Protein AF-A0AAV6JPN6-F1 (afdb_monomer)

Sequence (364 aa):
MMVRDDVEQGSKAVLQTSIRALPADEWRRAPYLGGSSDSFWRKAQAFVPETEIPEEPLSLVPEVPHEEADLIPPSSVLRFRVERGDIPCCFVNYEAVSQAPAHWGDWVESVLDDLAFVHTLTASRALEPVRLSAKLSIRRNNHNIDFMDTTVMMRLSTRGSVAFDPSNLSSADARLVDRLRRAYTAAGKCGSRFDREGRVRAPSKSGKTSWGCWLRYFFKDLPPPGIVPPVGQATEFHGKMFDSDLHLAGFLVYWLSFFVIPDFPYEGPNHTVFPLAVSLTLGDFVPLGPLFLGSLFHRLDQVHADTERSLGRYDMVSVVHTQFLMAFCFEHFPSLAPSPVDLSWSEEPRPRIMRWSGVSSTKP

Radius of gyration: 25.3 Å; Cα contacts (8 Å, |Δi|>4): 460; chains: 1; bounding box: 70×80×71 Å

InterPro domains:
  IPR019557 Aminotransferase-like, plant mobile domain [PF10536] (240-361)

Structure (mmCIF, N/CA/C/O backbone):
data_AF-A0AAV6JPN6-F1
#
_entry.id   AF-A0AAV6JPN6-F1
#
loop_
_atom_site.group_PDB
_atom_site.id
_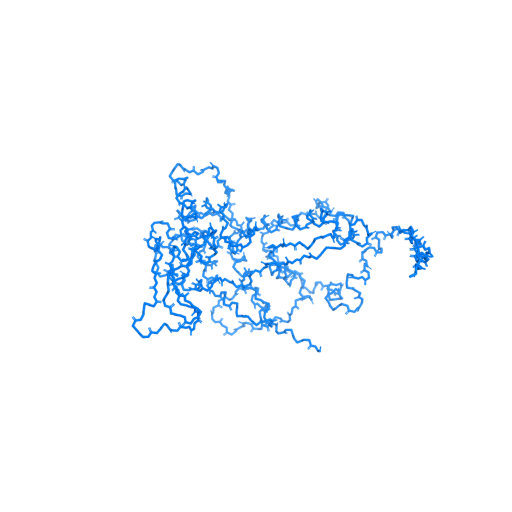atom_site.type_symbol
_atom_site.label_atom_id
_atom_site.label_alt_id
_atom_site.label_comp_id
_atom_site.label_asym_id
_atom_site.label_entity_id
_atom_site.label_seq_id
_atom_site.pdbx_PDB_ins_code
_atom_site.Cartn_x
_atom_site.Cartn_y
_atom_site.Cartn_z
_atom_site.occupancy
_atom_site.B_iso_or_equiv
_atom_site.auth_seq_id
_atom_site.auth_comp_id
_atom_site.auth_asym_id
_atom_site.auth_atom_id
_atom_site.pdbx_PDB_model_num
ATOM 1 N N . MET A 1 1 ? 45.458 52.204 -8.861 1.00 33.12 1 MET A N 1
ATOM 2 C CA . MET A 1 1 ? 45.884 52.312 -10.270 1.00 33.12 1 MET A CA 1
ATOM 3 C C . MET A 1 1 ? 45.491 51.015 -10.949 1.00 33.12 1 MET A C 1
ATOM 5 O O . MET A 1 1 ? 45.793 49.958 -10.415 1.00 33.12 1 MET A O 1
ATOM 9 N N . MET A 1 2 ? 44.690 51.131 -12.005 1.00 32.16 2 MET A N 1
ATOM 10 C CA . MET A 1 2 ? 44.122 50.042 -12.803 1.00 32.16 2 MET A CA 1
ATOM 11 C C . MET A 1 2 ? 45.187 49.056 -13.289 1.00 32.16 2 MET A C 1
ATOM 13 O O . MET A 1 2 ? 46.224 49.505 -13.766 1.00 32.16 2 MET A O 1
ATOM 17 N N . VAL A 1 3 ? 44.867 47.761 -13.288 1.00 30.66 3 VAL A N 1
ATOM 18 C CA . VAL A 1 3 ? 45.211 46.863 -14.400 1.00 30.66 3 VAL A CA 1
ATOM 19 C C . VAL A 1 3 ? 43.992 45.975 -14.646 1.00 30.66 3 VAL A C 1
ATOM 21 O O . VAL A 1 3 ? 43.492 45.317 -13.736 1.00 30.66 3 VAL A O 1
ATOM 24 N N . ARG A 1 4 ? 43.480 46.075 -15.868 1.00 30.58 4 ARG A N 1
ATOM 25 C CA . ARG A 1 4 ? 42.355 45.352 -16.456 1.00 30.58 4 ARG A CA 1
ATOM 26 C C . ARG A 1 4 ? 42.936 44.407 -17.511 1.00 30.58 4 ARG A C 1
ATOM 28 O O . ARG A 1 4 ? 43.937 44.769 -18.120 1.00 30.58 4 ARG A O 1
ATOM 35 N N . ASP A 1 5 ? 42.230 43.299 -17.708 1.00 31.14 5 ASP A N 1
ATOM 36 C CA . ASP A 1 5 ? 42.128 42.496 -18.933 1.00 31.14 5 ASP A CA 1
ATOM 37 C C . ASP A 1 5 ? 43.383 41.747 -19.415 1.00 31.14 5 ASP A C 1
ATOM 39 O O . ASP A 1 5 ? 44.297 42.354 -19.950 1.00 31.14 5 ASP A O 1
ATOM 43 N N . ASP A 1 6 ? 43.385 40.415 -19.220 1.00 28.45 6 ASP A N 1
ATOM 44 C CA . ASP A 1 6 ? 43.913 39.404 -20.169 1.00 28.45 6 ASP A CA 1
ATOM 45 C C . ASP A 1 6 ? 43.716 37.959 -19.640 1.00 28.45 6 ASP A C 1
ATOM 47 O O . ASP A 1 6 ? 44.646 37.163 -19.526 1.00 28.45 6 ASP A O 1
ATOM 51 N N . VAL A 1 7 ? 42.475 37.580 -19.297 1.00 32.97 7 VAL A N 1
ATOM 52 C CA . VAL A 1 7 ? 42.106 36.163 -19.055 1.00 32.97 7 VAL A CA 1
ATOM 53 C C . VAL A 1 7 ? 40.803 35.831 -19.791 1.00 32.97 7 VAL A C 1
ATOM 55 O O . VAL A 1 7 ? 39.858 35.283 -19.238 1.00 32.97 7 VAL A O 1
ATOM 58 N N . GLU A 1 8 ? 40.738 36.192 -21.072 1.00 32.41 8 GLU A N 1
ATOM 59 C CA . GLU A 1 8 ? 39.657 35.794 -21.985 1.00 32.41 8 GLU A CA 1
ATOM 60 C C . GLU A 1 8 ? 40.219 35.424 -23.366 1.00 32.41 8 GLU A C 1
ATOM 62 O O . GLU A 1 8 ? 39.861 36.001 -24.384 1.00 32.41 8 GLU A O 1
ATOM 67 N N . GLN A 1 9 ? 41.118 34.439 -23.433 1.00 32.78 9 GLN A N 1
ATOM 68 C CA . GLN A 1 9 ? 41.404 33.732 -24.689 1.00 32.78 9 GLN A CA 1
ATOM 69 C C . GLN A 1 9 ? 42.201 32.455 -24.427 1.00 32.78 9 GLN A C 1
ATOM 71 O O . GLN A 1 9 ? 43.417 32.472 -24.290 1.00 32.78 9 GLN A O 1
ATOM 76 N N . GLY A 1 10 ? 41.503 31.319 -24.376 1.00 31.64 10 GLY A N 1
ATOM 77 C CA . GLY A 1 10 ? 42.164 30.016 -24.410 1.00 31.64 10 GLY A CA 1
ATOM 78 C C . GLY A 1 10 ? 41.414 28.916 -23.681 1.00 31.64 10 GLY A C 1
ATOM 79 O O . GLY A 1 10 ? 41.865 28.486 -22.629 1.00 31.64 10 GLY A O 1
ATOM 80 N N . SER A 1 11 ? 40.280 28.473 -24.237 1.00 31.30 11 SER A N 1
ATOM 81 C CA . SER A 1 11 ? 39.832 27.060 -24.267 1.00 31.30 11 SER A CA 1
ATOM 82 C C . SER A 1 11 ? 38.358 26.959 -24.680 1.00 31.30 11 SER A C 1
ATOM 84 O O . SER A 1 11 ? 37.504 26.482 -23.941 1.00 31.30 11 SER A O 1
ATOM 86 N N . LYS A 1 12 ? 38.047 27.401 -25.903 1.00 31.14 12 LYS A N 1
ATOM 87 C CA . LYS A 1 12 ? 36.889 26.904 -26.663 1.00 31.14 12 LYS A CA 1
ATOM 88 C C . LYS A 1 12 ? 37.415 25.955 -27.737 1.00 31.14 12 LYS A C 1
ATOM 90 O O . LYS A 1 12 ? 37.492 26.309 -28.905 1.00 31.14 12 LYS A O 1
ATOM 95 N N . ALA A 1 13 ? 37.811 24.758 -27.322 1.00 31.02 13 ALA A N 1
ATOM 96 C CA . ALA A 1 13 ? 37.943 23.620 -28.220 1.00 31.02 13 ALA A CA 1
ATOM 97 C C . ALA A 1 13 ? 36.847 22.629 -27.831 1.00 31.02 13 ALA A C 1
ATOM 99 O O . ALA A 1 13 ? 37.009 21.793 -26.947 1.00 31.02 13 ALA A O 1
ATOM 100 N N . VAL A 1 14 ? 35.682 22.809 -28.452 1.00 34.44 14 VAL A N 1
ATOM 101 C CA . VAL A 1 14 ? 34.606 21.823 -28.450 1.00 34.44 14 VAL A CA 1
ATOM 102 C C . VAL A 1 14 ? 35.164 20.582 -29.143 1.00 34.44 14 VAL A C 1
ATOM 104 O O . VAL A 1 14 ? 35.398 20.598 -30.350 1.00 34.44 14 VAL A O 1
ATOM 107 N N . LEU A 1 15 ? 35.413 19.519 -28.377 1.00 32.91 15 LEU A N 1
ATOM 108 C CA . LEU A 1 15 ? 35.610 18.178 -28.918 1.00 32.91 15 LEU A CA 1
ATOM 109 C C . LEU A 1 15 ? 34.272 17.720 -29.501 1.00 32.91 15 LEU A C 1
ATOM 111 O O . LEU A 1 15 ? 33.461 17.078 -28.843 1.00 32.91 15 LEU A O 1
ATOM 115 N N . GLN A 1 16 ? 34.029 18.108 -30.749 1.00 37.16 16 GLN A N 1
ATOM 116 C CA . GLN A 1 16 ? 32.975 17.551 -31.579 1.00 37.16 16 GLN A CA 1
ATOM 117 C C . GLN A 1 16 ? 33.514 16.249 -32.182 1.00 37.16 16 GLN A C 1
ATOM 119 O O . GLN A 1 16 ? 33.828 16.156 -33.366 1.00 37.16 16 GLN A O 1
ATOM 124 N N . THR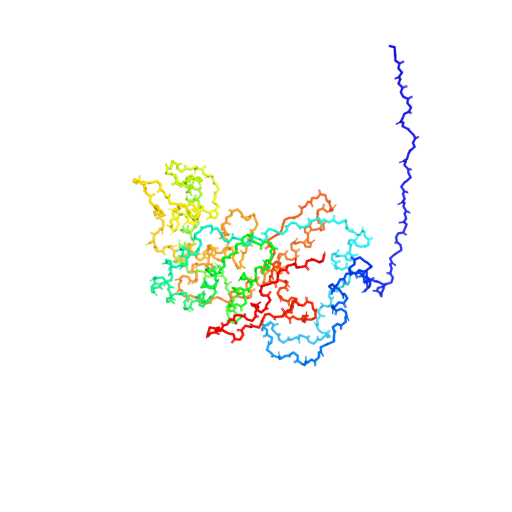 A 1 17 ? 33.706 15.240 -31.336 1.00 33.53 17 THR A N 1
ATOM 125 C CA . THR A 1 17 ? 33.977 13.881 -31.799 1.00 33.53 17 THR A CA 1
ATOM 126 C C . THR A 1 17 ? 32.668 13.337 -32.351 1.00 33.53 17 THR A C 1
ATOM 128 O O . THR A 1 17 ? 31.714 13.131 -31.607 1.00 33.53 17 THR A O 1
ATOM 131 N N . SER A 1 18 ? 32.602 13.145 -33.668 1.00 33.41 18 SER A N 1
ATOM 132 C CA . SER A 1 18 ? 31.511 12.410 -34.306 1.00 33.41 18 SER A CA 1
ATOM 133 C C . SER A 1 18 ? 31.487 10.999 -33.714 1.00 33.41 18 SER A C 1
ATOM 135 O O . SER A 1 18 ? 32.381 10.192 -33.980 1.00 33.41 18 SER A O 1
ATOM 137 N N . ILE A 1 19 ? 30.518 10.733 -32.835 1.00 39.50 19 ILE A N 1
ATOM 138 C CA . ILE A 1 19 ? 30.341 9.420 -32.218 1.00 39.50 19 ILE A CA 1
ATOM 139 C C . ILE A 1 19 ? 29.795 8.503 -33.305 1.00 39.50 19 ILE A C 1
ATOM 141 O O . ILE A 1 19 ? 28.643 8.597 -33.724 1.00 39.50 19 ILE A O 1
ATOM 145 N N . ARG A 1 20 ? 30.666 7.628 -33.804 1.00 36.22 20 ARG A N 1
ATOM 146 C CA . ARG A 1 20 ? 30.281 6.552 -34.710 1.00 36.22 20 ARG A CA 1
ATOM 147 C C . ARG A 1 20 ? 29.336 5.630 -33.937 1.00 36.22 20 ARG A C 1
ATOM 149 O O . ARG A 1 20 ? 29.749 5.038 -32.944 1.00 36.22 20 ARG A O 1
ATOM 156 N N . ALA A 1 21 ? 28.081 5.523 -34.371 1.00 41.00 21 ALA A N 1
ATOM 157 C CA . ALA A 1 21 ? 27.168 4.521 -33.833 1.00 41.00 21 ALA A CA 1
ATOM 158 C C . ALA A 1 21 ? 27.787 3.133 -34.059 1.00 41.00 21 ALA A C 1
ATOM 160 O O . ALA A 1 21 ? 28.084 2.767 -35.200 1.00 41.00 21 ALA A O 1
ATOM 161 N N . LEU A 1 22 ? 28.049 2.402 -32.973 1.00 42.12 22 LEU A N 1
ATOM 162 C CA . LEU A 1 22 ? 28.633 1.065 -33.046 1.00 42.12 22 LEU A CA 1
ATOM 163 C C . LEU A 1 22 ? 27.633 0.084 -33.701 1.00 42.12 22 LEU A C 1
ATOM 165 O O . LEU A 1 22 ? 26.424 0.332 -33.669 1.00 42.12 22 LEU A O 1
ATOM 169 N N . PRO A 1 23 ? 28.085 -1.013 -34.324 1.00 43.66 23 PRO A N 1
ATOM 170 C CA . PRO A 1 23 ? 27.213 -2.074 -34.841 1.00 43.66 23 PRO A CA 1
ATOM 171 C C . PRO A 1 23 ? 26.395 -2.738 -33.720 1.00 43.66 23 PRO A C 1
ATOM 173 O O . PRO A 1 23 ? 26.929 -2.929 -32.632 1.00 43.66 23 PRO A O 1
ATOM 176 N N . ALA A 1 24 ? 25.119 -3.092 -33.960 1.00 41.38 24 ALA A N 1
ATOM 177 C CA . ALA A 1 24 ? 24.148 -3.641 -32.982 1.00 41.38 24 ALA A CA 1
ATOM 178 C C . ALA A 1 24 ? 24.675 -4.815 -32.119 1.00 41.38 24 ALA A C 1
ATOM 180 O O . ALA A 1 24 ? 24.222 -5.043 -30.998 1.00 41.38 24 ALA A O 1
ATOM 181 N N . ASP A 1 25 ? 25.632 -5.561 -32.648 1.00 40.16 25 ASP A N 1
ATOM 182 C CA . ASP A 1 25 ? 26.367 -6.667 -32.043 1.00 40.16 25 ASP A CA 1
ATOM 183 C C . ASP A 1 25 ? 27.373 -6.233 -30.960 1.00 40.16 25 ASP A C 1
ATOM 185 O O . ASP A 1 25 ? 27.548 -6.956 -29.977 1.00 40.16 25 ASP A O 1
ATOM 189 N N . GLU A 1 26 ? 27.950 -5.034 -31.053 1.00 39.09 26 GLU A N 1
ATOM 190 C CA . GLU A 1 26 ? 28.795 -4.446 -30.003 1.00 39.09 26 GLU A CA 1
ATOM 191 C C . GLU A 1 26 ? 27.964 -3.866 -28.844 1.00 39.09 26 GLU A C 1
ATOM 193 O O . GLU A 1 26 ? 28.392 -3.927 -27.691 1.00 39.09 26 GLU A O 1
ATOM 198 N N . TRP A 1 27 ? 26.724 -3.421 -29.100 1.00 40.69 27 TRP A N 1
ATOM 199 C CA . TRP A 1 27 ? 25.771 -2.991 -28.055 1.00 40.69 27 TRP A CA 1
ATOM 200 C C . TRP A 1 27 ? 25.382 -4.128 -27.113 1.00 40.69 27 TRP A C 1
ATOM 202 O O . TRP A 1 27 ? 25.134 -3.904 -25.929 1.00 40.69 27 TRP A O 1
ATOM 212 N N . ARG A 1 28 ? 25.376 -5.373 -27.609 1.00 38.22 28 ARG A N 1
ATOM 213 C CA . ARG A 1 28 ? 25.136 -6.560 -26.771 1.00 38.22 28 ARG A CA 1
ATOM 214 C C . ARG A 1 28 ? 26.255 -6.797 -25.747 1.00 38.22 28 ARG A C 1
ATOM 216 O O . ARG A 1 28 ? 26.077 -7.609 -24.846 1.00 38.22 28 ARG A O 1
ATOM 223 N N . ARG A 1 29 ? 27.396 -6.107 -25.873 1.00 43.69 29 ARG A N 1
ATOM 224 C CA . ARG A 1 29 ? 28.557 -6.184 -24.971 1.00 43.69 29 ARG A CA 1
ATOM 225 C C . ARG A 1 29 ? 29.013 -4.795 -24.524 1.00 43.69 29 ARG A C 1
ATOM 227 O O . ARG A 1 29 ? 30.202 -4.489 -24.567 1.00 43.69 29 ARG A O 1
ATOM 234 N N . ALA A 1 30 ? 28.075 -3.955 -24.098 1.00 39.94 30 ALA A N 1
ATOM 235 C CA . ALA A 1 30 ? 28.377 -2.657 -23.507 1.00 39.94 30 ALA A CA 1
ATOM 236 C C . ALA A 1 30 ? 29.435 -2.784 -22.376 1.00 39.94 30 ALA A C 1
ATOM 238 O O . ALA A 1 30 ? 29.143 -3.378 -21.335 1.00 39.94 30 ALA A O 1
ATOM 239 N N . PRO A 1 31 ? 30.661 -2.234 -22.522 1.00 39.06 31 PRO A N 1
ATOM 240 C CA . PRO A 1 31 ? 31.795 -2.514 -21.625 1.00 39.06 31 PRO A CA 1
ATOM 241 C C . PRO A 1 31 ? 31.658 -1.943 -20.200 1.00 39.06 31 PRO A C 1
ATOM 243 O O . PRO A 1 31 ? 32.500 -2.186 -19.339 1.00 39.06 31 PRO A O 1
ATOM 246 N N . TYR A 1 32 ? 30.590 -1.198 -19.932 1.00 40.75 32 TYR A N 1
ATOM 247 C CA . TYR A 1 32 ? 30.262 -0.582 -18.646 1.00 40.75 32 TYR A CA 1
ATOM 248 C C . TYR A 1 32 ? 28.951 -1.140 -18.076 1.00 40.75 32 TYR A C 1
ATOM 250 O O . TYR A 1 32 ? 28.448 -0.650 -17.062 1.00 40.75 32 TYR A O 1
ATOM 258 N N . LEU A 1 33 ? 28.351 -2.138 -18.737 1.00 38.41 33 LEU A N 1
ATOM 259 C CA . LEU A 1 33 ? 27.204 -2.920 -18.263 1.00 38.41 33 LEU A CA 1
ATOM 260 C C . LEU A 1 33 ? 27.761 -4.226 -17.733 1.00 38.41 33 LEU A C 1
ATOM 262 O O . LEU A 1 33 ? 27.606 -5.277 -18.335 1.00 38.41 33 LEU A O 1
ATOM 266 N N . GLY A 1 34 ? 28.546 -4.105 -16.670 1.00 41.53 34 GLY A N 1
ATOM 267 C CA . GLY A 1 34 ? 29.393 -5.188 -16.227 1.00 41.53 34 GLY A CA 1
ATOM 268 C C . GLY A 1 34 ? 30.458 -5.567 -17.248 1.00 41.53 34 GLY A C 1
ATOM 269 O O . GLY A 1 34 ? 30.324 -6.534 -17.996 1.00 41.53 34 GLY A O 1
ATOM 270 N N . GLY A 1 35 ? 31.577 -4.842 -17.218 1.00 39.72 35 GLY A N 1
ATOM 271 C CA . GLY A 1 35 ? 32.811 -5.365 -17.791 1.00 39.72 35 GLY A CA 1
ATOM 272 C C . GLY A 1 35 ? 33.167 -6.719 -17.165 1.00 39.72 35 GLY A C 1
ATOM 273 O O . GLY A 1 35 ? 32.594 -7.134 -16.158 1.00 39.72 35 GLY A O 1
ATOM 274 N N . SER A 1 36 ? 34.176 -7.394 -17.709 1.00 41.41 36 SER A N 1
ATOM 275 C CA . SER A 1 36 ? 34.681 -8.685 -17.214 1.00 41.41 36 SER A CA 1
ATOM 276 C C . SER A 1 36 ? 35.100 -8.695 -15.736 1.00 41.41 36 SER A C 1
ATOM 278 O O . SER A 1 36 ? 35.447 -9.761 -15.233 1.00 41.41 36 SER A O 1
ATOM 280 N N . SER A 1 37 ? 35.055 -7.558 -15.034 1.00 40.31 37 SER A N 1
ATOM 281 C CA . SER A 1 37 ? 35.226 -7.372 -13.591 1.00 40.31 37 SER A CA 1
ATOM 282 C C . SER A 1 37 ? 33.928 -7.461 -12.767 1.00 40.31 37 SER A C 1
ATOM 284 O O . SER A 1 37 ? 34.003 -7.843 -11.600 1.00 40.31 37 SER A O 1
ATOM 286 N N . ASP A 1 38 ? 32.754 -7.187 -13.339 1.00 44.06 38 ASP A N 1
ATOM 287 C CA . ASP A 1 38 ? 31.472 -7.208 -12.629 1.00 44.06 38 ASP A CA 1
ATOM 288 C C . ASP A 1 38 ? 30.988 -8.647 -12.427 1.00 44.06 38 ASP A C 1
ATOM 290 O O . ASP A 1 38 ? 30.796 -9.427 -13.366 1.00 44.06 38 ASP A O 1
ATOM 294 N N . SER A 1 39 ? 30.855 -9.024 -11.159 1.00 46.97 39 SER A N 1
ATOM 295 C CA . SER A 1 39 ? 30.539 -10.391 -10.763 1.00 46.97 39 SER A CA 1
ATOM 296 C C . SER A 1 39 ? 29.101 -10.790 -11.080 1.00 46.97 39 SER A C 1
ATOM 298 O O . SER A 1 39 ? 28.850 -11.983 -11.239 1.00 46.97 39 SER A O 1
ATOM 300 N N . PHE A 1 40 ? 28.179 -9.831 -11.193 1.00 43.25 40 PHE A N 1
ATOM 301 C CA . PHE A 1 40 ? 26.775 -10.087 -11.489 1.00 43.25 40 PHE A CA 1
ATOM 302 C C . PHE A 1 40 ? 26.612 -10.491 -12.958 1.00 43.25 40 PHE A C 1
ATOM 304 O O . PHE A 1 40 ? 26.183 -11.605 -13.250 1.00 43.25 40 PHE A O 1
ATOM 311 N N . TRP A 1 41 ? 27.059 -9.660 -13.903 1.00 47.69 41 TRP A N 1
ATOM 312 C CA . TRP A 1 41 ? 26.853 -9.927 -15.335 1.00 47.69 41 TRP A CA 1
ATOM 313 C C . TRP A 1 41 ? 27.629 -11.139 -15.850 1.00 47.69 41 TRP A C 1
ATOM 315 O O . TRP A 1 41 ? 27.122 -11.882 -16.691 1.00 47.69 41 TRP A O 1
ATOM 325 N N . ARG A 1 42 ? 28.810 -11.411 -15.281 1.00 54.78 42 ARG A N 1
ATOM 326 C CA . ARG A 1 42 ? 29.573 -12.631 -15.582 1.00 54.78 42 ARG A CA 1
ATOM 327 C C . ARG A 1 42 ? 28.786 -13.899 -15.226 1.00 54.78 42 ARG A C 1
ATOM 329 O O . ARG A 1 42 ? 28.833 -14.869 -15.973 1.00 54.78 42 ARG A O 1
ATOM 336 N N . LYS A 1 43 ? 28.051 -13.889 -14.108 1.00 51.03 43 LYS A N 1
ATOM 337 C CA . LYS A 1 43 ? 27.219 -15.017 -13.659 1.00 51.03 43 LYS A CA 1
ATOM 338 C C . LYS A 1 43 ? 25.916 -15.144 -14.457 1.00 51.03 43 LYS A C 1
ATOM 340 O O . LYS A 1 43 ? 25.498 -16.265 -14.725 1.00 51.03 43 LYS A O 1
ATOM 345 N N . ALA A 1 44 ? 25.309 -14.029 -14.875 1.00 46.88 44 ALA A N 1
ATOM 346 C CA . ALA A 1 44 ? 24.143 -14.028 -15.770 1.00 46.88 44 ALA A CA 1
ATOM 347 C C . ALA A 1 44 ? 24.485 -14.621 -17.140 1.00 46.88 44 ALA A C 1
ATOM 349 O O . ALA A 1 44 ? 23.769 -15.477 -17.636 1.00 46.88 44 ALA A O 1
ATOM 350 N N . GLN A 1 45 ? 25.589 -14.182 -17.749 1.00 50.19 45 GLN A N 1
ATOM 351 C CA . GLN A 1 45 ? 25.988 -14.643 -19.084 1.00 50.19 45 GLN A CA 1
ATOM 352 C C . GLN A 1 45 ? 26.472 -16.097 -19.094 1.00 50.19 45 GLN A C 1
ATOM 354 O O . GLN A 1 45 ? 26.320 -16.781 -20.100 1.00 50.19 45 GLN A O 1
ATOM 359 N N . ALA A 1 46 ? 27.053 -16.570 -17.988 1.00 54.88 46 ALA A N 1
ATOM 360 C CA . ALA A 1 46 ? 27.455 -17.965 -17.816 1.00 54.88 46 ALA A CA 1
ATOM 361 C C . ALA A 1 46 ? 26.295 -18.884 -17.392 1.00 54.88 46 ALA A C 1
ATOM 363 O O . ALA A 1 46 ? 26.505 -20.084 -17.226 1.00 54.88 46 ALA A O 1
ATOM 364 N N . PHE A 1 47 ? 25.093 -18.338 -17.179 1.00 47.19 47 PHE A N 1
ATOM 365 C CA . PHE A 1 47 ? 23.929 -19.129 -16.813 1.00 47.19 47 PHE A CA 1
ATOM 366 C C . PHE A 1 47 ? 23.484 -19.984 -17.997 1.00 47.19 47 PHE A C 1
ATOM 368 O O . PHE A 1 47 ? 23.029 -19.475 -19.019 1.00 47.19 47 PHE A O 1
ATOM 375 N N . VAL A 1 48 ? 23.590 -21.295 -17.826 1.00 51.03 48 VAL A N 1
ATOM 376 C CA . VAL A 1 48 ? 22.924 -22.291 -18.659 1.00 51.03 48 VAL A CA 1
ATOM 377 C C . VAL A 1 48 ? 21.937 -22.997 -17.731 1.00 51.03 48 VAL A C 1
ATOM 379 O O . VAL A 1 48 ? 22.368 -23.443 -16.666 1.00 51.03 48 VAL A O 1
ATOM 382 N N . PRO A 1 49 ? 20.633 -23.064 -18.053 1.00 45.38 49 PRO A N 1
ATOM 383 C CA . PRO A 1 49 ? 19.669 -23.752 -17.203 1.00 45.38 49 PRO A CA 1
ATOM 384 C C . PRO A 1 49 ? 20.076 -25.225 -17.055 1.00 45.38 49 PRO A C 1
ATOM 386 O O . PRO A 1 49 ? 20.062 -25.971 -18.030 1.00 45.38 49 PRO A O 1
ATOM 389 N N . GLU A 1 50 ? 20.488 -25.644 -15.856 1.00 45.78 50 GLU A N 1
ATOM 390 C CA . GLU A 1 50 ? 20.910 -27.034 -15.600 1.00 45.78 50 GLU A CA 1
ATOM 391 C C . GLU A 1 50 ? 19.722 -27.991 -15.412 1.00 45.78 50 GLU A C 1
ATOM 393 O O . GLU A 1 50 ? 19.885 -29.209 -15.456 1.00 45.78 50 GLU A O 1
ATOM 398 N N . THR A 1 51 ? 18.516 -27.459 -15.243 1.00 41.28 51 THR A N 1
ATOM 399 C CA . THR A 1 51 ? 17.273 -28.214 -15.086 1.00 41.28 51 THR A CA 1
ATOM 400 C C . THR A 1 51 ? 16.131 -27.431 -15.715 1.00 41.28 51 THR A C 1
ATOM 402 O O . THR A 1 51 ? 16.098 -26.202 -15.617 1.00 41.28 51 THR A O 1
ATOM 405 N N . GLU A 1 52 ? 15.199 -28.136 -16.367 1.00 41.53 52 GLU A N 1
ATOM 406 C CA . GLU A 1 52 ? 13.887 -27.581 -16.704 1.00 41.53 52 GLU A CA 1
ATOM 407 C C . GLU A 1 52 ? 13.339 -26.921 -15.438 1.00 41.53 52 GLU A C 1
ATOM 409 O O . GLU A 1 52 ? 13.109 -27.578 -14.418 1.00 41.53 52 GLU A O 1
ATOM 414 N N . ILE A 1 53 ? 13.237 -25.592 -15.470 1.00 40.88 53 ILE A N 1
ATOM 415 C CA . ILE A 1 53 ? 12.589 -24.823 -14.417 1.00 40.88 53 ILE A CA 1
ATOM 416 C C . ILE A 1 53 ? 11.195 -25.446 -14.289 1.00 40.88 53 ILE A C 1
ATOM 418 O O . ILE A 1 53 ? 10.512 -25.527 -15.308 1.00 40.88 53 ILE A O 1
ATOM 422 N N . PRO A 1 54 ? 10.767 -25.929 -13.105 1.00 38.16 54 PRO A N 1
ATOM 423 C CA . PRO A 1 54 ? 9.428 -26.481 -12.963 1.00 38.16 54 PRO A CA 1
ATOM 424 C C . PRO A 1 54 ? 8.424 -25.471 -13.516 1.00 38.16 54 PRO A C 1
ATOM 426 O O . PRO A 1 54 ? 8.420 -24.326 -13.055 1.00 38.16 54 PRO A O 1
ATOM 429 N N . GLU A 1 55 ? 7.622 -25.887 -14.502 1.00 38.88 55 GLU A N 1
ATOM 430 C CA . GLU A 1 55 ? 6.584 -25.089 -15.173 1.00 38.88 55 GLU A CA 1
ATOM 431 C C . GLU A 1 55 ? 5.415 -24.716 -14.240 1.00 38.88 55 GLU A C 1
ATOM 433 O O . GLU A 1 55 ? 4.242 -24.779 -14.599 1.00 38.88 55 GLU A O 1
ATOM 438 N N . GLU A 1 56 ? 5.693 -24.302 -13.013 1.00 35.84 56 GLU A N 1
ATOM 439 C CA . GLU A 1 56 ? 4.756 -23.478 -12.269 1.00 35.84 56 GLU A CA 1
ATOM 440 C C . GLU A 1 56 ? 5.274 -22.043 -12.293 1.00 35.84 56 GLU A C 1
ATOM 442 O O . GLU A 1 56 ? 5.950 -21.596 -11.358 1.00 35.84 56 GLU A O 1
ATOM 447 N N . PRO A 1 57 ? 4.980 -21.299 -13.378 1.00 35.28 57 PRO A N 1
ATOM 448 C CA . PRO A 1 57 ? 5.169 -19.867 -13.370 1.00 35.28 57 PRO A CA 1
ATOM 449 C C . PRO A 1 57 ? 4.319 -19.270 -12.248 1.00 35.28 57 PRO A C 1
ATOM 451 O O . PRO A 1 57 ? 3.186 -19.690 -11.985 1.00 35.28 57 PRO A O 1
ATOM 454 N N . LEU A 1 58 ? 4.837 -18.211 -11.629 1.00 41.19 58 LEU A N 1
ATOM 455 C CA . LEU A 1 58 ? 3.993 -17.202 -11.001 1.00 41.19 58 LEU A CA 1
ATOM 456 C C . LEU A 1 58 ? 3.120 -16.617 -12.119 1.00 41.19 58 LEU A C 1
ATOM 458 O O . LEU A 1 58 ? 3.515 -15.680 -12.797 1.00 41.19 58 LEU A O 1
ATOM 462 N N . SER A 1 59 ? 1.985 -17.273 -12.368 1.00 33.97 59 SER A N 1
ATOM 463 C CA . SER A 1 59 ? 1.058 -17.066 -13.480 1.00 33.97 59 SER A CA 1
ATOM 464 C C . SER A 1 59 ? 0.957 -15.605 -13.923 1.0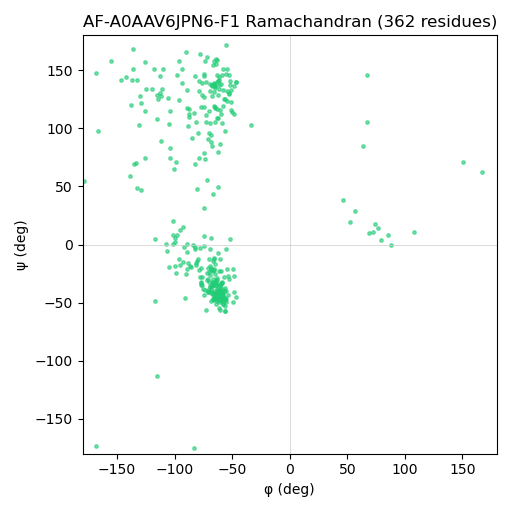0 33.97 59 SER A C 1
ATOM 466 O O . SER A 1 59 ? 0.200 -14.839 -13.325 1.00 33.97 59 SER A O 1
ATOM 468 N N . LEU A 1 60 ? 1.612 -15.280 -15.038 1.00 38.94 60 LEU A N 1
ATOM 469 C CA . LEU A 1 60 ? 1.308 -14.133 -15.889 1.00 38.94 60 LEU A CA 1
ATOM 470 C C . LEU A 1 60 ? 1.287 -14.596 -17.348 1.00 38.94 60 LEU A C 1
ATOM 472 O O . LEU A 1 60 ? 2.155 -14.228 -18.121 1.00 38.94 60 LEU A O 1
ATOM 476 N N . VAL A 1 61 ? 0.254 -15.382 -17.691 1.00 34.16 61 VAL A N 1
ATOM 477 C CA . VAL A 1 61 ? -0.066 -15.858 -19.056 1.00 34.16 61 VAL A CA 1
ATOM 478 C C . VAL A 1 61 ? 0.990 -16.848 -19.609 1.00 34.16 61 VAL A C 1
ATOM 480 O O . VAL A 1 61 ? 2.158 -16.761 -19.243 1.00 34.16 61 VAL A O 1
ATOM 483 N N . PRO A 1 62 ? 0.619 -17.863 -20.418 1.00 36.78 62 PRO A N 1
ATOM 484 C CA . PRO A 1 62 ? 1.611 -18.611 -21.196 1.00 36.78 62 PRO A CA 1
ATOM 485 C C . PRO A 1 62 ? 2.493 -17.640 -21.990 1.00 36.78 62 PRO A C 1
ATOM 487 O O . PRO A 1 62 ? 1.973 -16.669 -22.544 1.00 36.78 62 PRO A O 1
ATOM 490 N N . GLU A 1 63 ? 3.806 -17.894 -22.017 1.00 42.81 63 GLU A N 1
ATOM 491 C CA . GLU A 1 63 ? 4.743 -17.130 -22.840 1.00 42.81 63 GLU A CA 1
ATOM 492 C C . GLU A 1 63 ? 4.202 -17.094 -24.269 1.00 42.81 63 GLU A C 1
ATOM 494 O O . GLU A 1 63 ? 4.012 -18.126 -24.917 1.00 42.81 63 GLU A O 1
ATOM 499 N N . VAL A 1 64 ? 3.874 -15.889 -24.730 1.00 42.47 64 VAL A N 1
ATOM 500 C CA . VAL A 1 64 ? 3.536 -15.644 -26.127 1.00 42.47 64 VAL A CA 1
ATOM 501 C C . VAL A 1 64 ? 4.711 -16.183 -26.955 1.00 42.47 64 VAL A C 1
ATOM 503 O O . VAL A 1 64 ? 5.857 -15.905 -26.583 1.00 42.47 64 VAL A O 1
ATOM 506 N N . PRO A 1 65 ? 4.481 -16.971 -28.026 1.00 43.41 65 PRO A N 1
ATOM 507 C CA . PRO A 1 65 ? 5.561 -17.477 -28.864 1.00 43.41 65 PRO A CA 1
ATOM 508 C C . PRO A 1 65 ? 6.537 -16.347 -29.200 1.00 43.41 65 PRO A C 1
ATOM 510 O O . PRO A 1 65 ? 6.102 -15.233 -29.479 1.00 43.41 65 PRO A O 1
ATOM 513 N N . HIS A 1 66 ? 7.847 -16.615 -29.191 1.00 43.75 66 HIS A N 1
ATOM 514 C CA . HIS A 1 66 ? 8.894 -15.612 -29.458 1.00 43.75 66 HIS A CA 1
ATOM 515 C C . HIS A 1 66 ? 8.663 -14.768 -30.730 1.00 43.75 66 HIS A C 1
ATOM 517 O O . HIS A 1 66 ? 9.236 -13.689 -30.857 1.00 43.75 66 HIS A O 1
ATOM 523 N N . GLU A 1 67 ? 7.844 -15.260 -31.660 1.00 46.72 67 GLU A N 1
ATOM 524 C CA . GLU A 1 67 ? 7.454 -14.595 -32.904 1.00 46.72 67 GLU A CA 1
ATOM 525 C C . GLU A 1 67 ? 6.358 -13.518 -32.732 1.00 46.72 67 GLU A C 1
ATOM 527 O O . GLU A 1 67 ? 6.264 -12.622 -33.564 1.00 46.72 67 GLU A O 1
ATOM 532 N N . GLU A 1 68 ? 5.564 -13.568 -31.656 1.00 43.72 68 GLU A N 1
ATOM 533 C CA . GLU A 1 68 ? 4.478 -12.623 -31.325 1.00 43.72 68 GLU A CA 1
ATOM 534 C C . GLU A 1 68 ? 4.834 -11.664 -30.169 1.00 43.72 68 GLU A C 1
ATOM 536 O O . GLU A 1 68 ? 4.071 -10.748 -29.863 1.00 43.72 68 GLU A O 1
ATOM 541 N N . ALA A 1 69 ? 5.987 -11.841 -29.514 1.00 48.47 69 ALA A N 1
ATOM 542 C CA . ALA A 1 69 ? 6.454 -10.903 -28.500 1.00 48.47 69 ALA A CA 1
ATOM 543 C C . ALA A 1 69 ? 6.973 -9.623 -29.173 1.00 48.47 69 ALA A C 1
ATOM 545 O O . ALA A 1 69 ? 7.957 -9.668 -29.914 1.00 48.47 69 ALA A O 1
ATOM 546 N N . ASP A 1 70 ? 6.350 -8.476 -28.889 1.00 49.00 70 ASP A N 1
ATOM 547 C CA . ASP A 1 70 ? 6.862 -7.163 -29.290 1.00 49.00 70 ASP A CA 1
ATOM 548 C C . ASP A 1 70 ? 8.287 -6.981 -28.739 1.00 49.00 70 ASP A C 1
ATOM 550 O O . ASP A 1 70 ? 8.508 -6.662 -27.567 1.00 49.00 70 ASP A O 1
ATOM 554 N N . LEU A 1 71 ? 9.287 -7.236 -29.584 1.00 57.66 71 LEU A N 1
ATOM 555 C CA . LEU A 1 71 ? 10.687 -7.120 -29.205 1.00 57.66 71 LEU A CA 1
ATOM 556 C C . LEU A 1 71 ? 10.990 -5.655 -28.891 1.00 57.66 71 LEU A C 1
ATOM 558 O O . LEU A 1 71 ? 10.921 -4.793 -29.769 1.00 57.66 71 LEU A O 1
ATOM 562 N N . ILE A 1 72 ? 11.380 -5.375 -27.645 1.00 58.81 72 ILE A N 1
ATOM 563 C CA . ILE A 1 72 ? 11.843 -4.045 -27.239 1.00 58.81 72 ILE A CA 1
ATOM 564 C C . ILE A 1 72 ? 13.079 -3.704 -28.087 1.00 58.81 72 ILE A C 1
ATOM 566 O O . ILE A 1 72 ? 14.106 -4.386 -27.971 1.00 58.81 72 ILE A O 1
ATOM 570 N N . PRO A 1 73 ? 13.029 -2.672 -28.950 1.00 67.56 73 PRO A N 1
ATOM 571 C CA . PRO A 1 73 ? 14.158 -2.361 -29.804 1.00 67.56 73 PRO A CA 1
ATOM 572 C C . PRO A 1 73 ? 15.335 -1.898 -28.936 1.00 67.56 73 PRO A C 1
ATOM 574 O O . PRO A 1 73 ? 15.149 -1.078 -28.037 1.00 67.56 73 PRO A O 1
ATOM 577 N N . PRO A 1 74 ? 16.581 -2.323 -29.213 1.00 65.25 74 PRO A N 1
ATOM 578 C CA . PRO A 1 74 ? 17.743 -1.847 -28.460 1.00 65.25 74 PRO A CA 1
ATOM 579 C C . PRO A 1 74 ? 17.845 -0.313 -28.432 1.00 65.25 74 PRO A C 1
ATOM 581 O O . PRO A 1 74 ? 18.347 0.279 -27.485 1.00 65.25 74 PRO A O 1
ATOM 584 N N . SER A 1 75 ? 17.316 0.377 -29.444 1.00 66.69 75 SER A N 1
ATOM 585 C CA . SER A 1 75 ? 17.279 1.836 -29.457 1.00 66.69 75 SER A CA 1
ATOM 586 C C . SER A 1 75 ? 16.400 2.474 -28.379 1.00 66.69 75 SER A C 1
ATOM 588 O O . SER A 1 75 ? 16.660 3.635 -28.073 1.00 66.69 75 SER A O 1
ATOM 590 N N . SER A 1 76 ? 15.417 1.772 -27.803 1.00 67.56 76 SER A N 1
ATOM 591 C CA . SER A 1 76 ? 14.521 2.308 -26.766 1.00 67.56 76 SER A CA 1
ATOM 592 C C . SER A 1 76 ? 15.000 2.042 -25.337 1.00 67.56 76 SER A C 1
ATOM 594 O O . SER A 1 76 ? 14.533 2.706 -24.407 1.00 67.56 76 SER A O 1
ATOM 596 N N . VAL A 1 77 ? 15.958 1.126 -25.150 1.00 76.25 77 VAL A N 1
ATOM 597 C CA . VAL A 1 77 ? 16.530 0.795 -23.839 1.00 76.25 77 VAL A CA 1
ATOM 598 C C . VAL A 1 77 ? 17.278 2.014 -23.294 1.00 76.25 77 VAL A C 1
ATOM 600 O O . VAL A 1 77 ? 18.274 2.447 -23.876 1.00 76.25 77 VAL A O 1
ATOM 603 N N . LEU A 1 78 ? 16.815 2.553 -22.157 1.00 72.56 78 LEU A N 1
ATOM 604 C CA . LEU A 1 78 ? 17.349 3.783 -21.538 1.00 72.56 78 LEU A CA 1
ATOM 605 C C . LEU A 1 78 ? 18.861 3.792 -21.459 1.00 72.56 78 LEU A C 1
ATOM 607 O O . LEU A 1 78 ? 19.509 4.774 -21.806 1.00 72.56 78 LEU A O 1
ATOM 611 N N . ARG A 1 79 ? 19.416 2.665 -21.023 1.00 71.12 79 ARG A N 1
ATOM 612 C CA . ARG A 1 79 ? 20.846 2.510 -20.907 1.00 71.12 79 ARG A CA 1
ATOM 613 C C . ARG A 1 79 ? 21.537 2.779 -22.237 1.00 71.12 79 ARG A C 1
ATOM 615 O O . ARG A 1 79 ? 22.346 3.693 -22.284 1.00 71.12 79 ARG A O 1
ATOM 622 N N . PHE A 1 80 ? 21.185 2.058 -23.305 1.00 75.38 80 PHE A N 1
ATOM 623 C CA . PHE A 1 80 ? 21.791 2.225 -24.632 1.00 75.38 80 PHE A CA 1
ATOM 624 C C . PHE A 1 80 ? 21.664 3.654 -25.172 1.00 75.38 80 PHE A C 1
ATOM 626 O O . PHE A 1 80 ? 22.531 4.127 -25.898 1.00 75.38 80 PHE A O 1
ATOM 633 N N . ARG A 1 81 ? 20.630 4.386 -24.766 1.00 73.81 81 ARG A N 1
ATOM 634 C CA . ARG A 1 81 ? 20.484 5.806 -25.099 1.00 73.81 81 ARG A CA 1
ATOM 635 C C . ARG A 1 81 ? 21.448 6.698 -24.322 1.00 73.81 81 ARG A C 1
ATOM 637 O O . ARG A 1 81 ? 22.020 7.608 -24.912 1.00 73.81 81 ARG A O 1
ATOM 644 N N . VAL A 1 82 ? 21.689 6.407 -23.042 1.00 72.06 82 VAL A N 1
ATOM 645 C CA . VAL A 1 82 ? 22.750 7.062 -22.255 1.00 72.06 82 VAL A CA 1
ATOM 646 C C . VAL A 1 82 ? 24.127 6.776 -22.850 1.00 72.06 82 VAL A C 1
ATOM 648 O O . VAL A 1 82 ? 24.934 7.681 -23.033 1.00 72.06 82 VAL A O 1
ATOM 651 N N . GLU A 1 83 ? 24.363 5.521 -23.217 1.00 72.31 83 GLU A N 1
ATOM 652 C CA . GLU A 1 83 ? 25.588 5.023 -23.850 1.00 72.31 83 GLU A CA 1
ATOM 653 C C . GLU A 1 83 ? 25.890 5.714 -25.194 1.00 72.31 83 GLU A C 1
ATOM 655 O O . GLU A 1 83 ? 27.035 6.082 -25.461 1.00 72.31 83 GLU A O 1
ATOM 660 N N . ARG A 1 84 ? 24.861 5.937 -26.031 1.00 75.88 84 A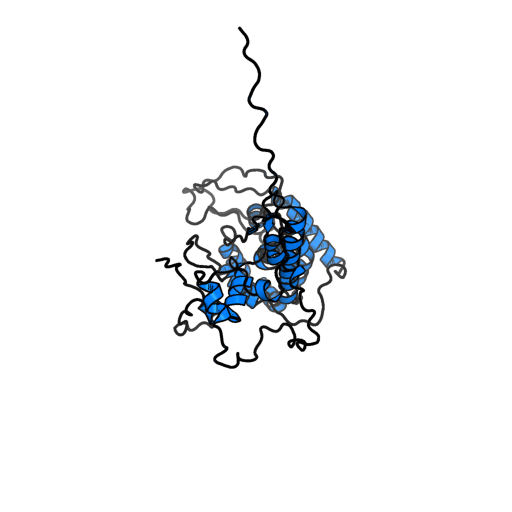RG A N 1
ATOM 661 C CA . ARG A 1 84 ? 24.966 6.707 -27.289 1.00 75.88 84 ARG A CA 1
ATOM 662 C C . ARG A 1 84 ? 25.200 8.195 -27.086 1.00 75.88 84 ARG A C 1
ATOM 664 O O . ARG A 1 84 ? 25.597 8.869 -28.033 1.00 75.88 84 ARG A O 1
ATOM 671 N N . GLY A 1 85 ? 24.913 8.710 -25.895 1.00 71.56 85 GLY A N 1
ATOM 672 C CA . GLY A 1 85 ? 24.788 10.144 -25.667 1.00 71.56 85 GLY A CA 1
ATOM 673 C C . GLY A 1 85 ? 23.494 10.740 -26.230 1.00 71.56 85 GLY A C 1
ATOM 674 O O . GLY A 1 85 ? 23.415 11.957 -26.373 1.00 71.56 85 GLY A O 1
ATOM 675 N N . ASP A 1 86 ? 22.478 9.917 -26.528 1.00 75.62 86 ASP A N 1
ATOM 676 C CA . ASP A 1 86 ? 21.147 10.401 -26.928 1.00 75.62 86 ASP A CA 1
ATOM 677 C C . ASP A 1 86 ? 20.482 11.172 -25.780 1.00 75.62 86 ASP A C 1
ATOM 679 O O . ASP A 1 86 ? 19.754 12.137 -26.000 1.00 75.62 86 ASP A O 1
ATOM 683 N N . ILE A 1 87 ? 20.718 10.710 -24.548 1.00 74.94 87 ILE A N 1
ATOM 684 C CA . ILE A 1 87 ? 20.271 11.335 -23.304 1.00 74.94 87 ILE A CA 1
ATOM 685 C C . ILE A 1 87 ? 21.419 11.288 -22.284 1.00 74.94 87 ILE A C 1
ATOM 687 O O . ILE A 1 87 ? 22.153 10.306 -22.236 1.00 74.94 87 ILE A O 1
ATOM 691 N N . PRO A 1 88 ? 21.633 12.322 -21.465 1.00 73.69 88 PRO A N 1
ATOM 692 C CA . PRO A 1 88 ? 22.648 12.280 -20.413 1.00 73.69 88 PRO A CA 1
ATOM 693 C C . PRO A 1 88 ? 22.216 11.380 -19.242 1.00 73.69 88 PRO A C 1
ATOM 695 O O . PRO A 1 88 ? 21.032 11.117 -19.030 1.00 73.69 88 PRO A O 1
ATOM 698 N N . CYS A 1 89 ? 23.192 10.909 -18.462 1.00 73.81 89 CYS A N 1
ATOM 699 C CA . CYS A 1 89 ? 22.932 10.094 -17.275 1.00 73.81 89 CYS A CA 1
ATOM 700 C C . CYS A 1 89 ? 22.182 10.907 -16.207 1.00 73.81 89 CYS A C 1
ATOM 702 O O . CYS A 1 89 ? 22.544 12.050 -15.929 1.00 73.81 89 CYS A O 1
ATOM 704 N N . CYS A 1 90 ? 21.166 10.296 -15.598 1.00 70.75 90 CYS A N 1
ATOM 705 C CA . CYS A 1 90 ? 20.375 10.872 -14.513 1.00 70.75 90 CYS A CA 1
ATOM 706 C C . CYS A 1 90 ? 20.414 9.905 -13.327 1.00 70.75 90 CYS A C 1
ATOM 708 O O . CYS A 1 90 ? 20.213 8.702 -13.514 1.00 70.75 90 CYS A O 1
ATOM 710 N N . PHE A 1 91 ? 20.653 10.401 -12.113 1.00 72.94 91 PHE A N 1
ATOM 711 C CA . PHE A 1 91 ? 20.576 9.555 -10.927 1.00 72.94 91 PHE A CA 1
ATOM 712 C C . PHE A 1 91 ? 19.113 9.353 -10.525 1.00 72.94 91 PHE A C 1
ATOM 714 O O . PHE A 1 91 ? 18.338 10.307 -10.450 1.00 72.94 91 PHE A O 1
ATOM 721 N N . VAL A 1 92 ? 18.739 8.098 -10.268 1.00 76.06 92 VAL A N 1
ATOM 722 C CA . VAL A 1 92 ? 17.423 7.741 -9.726 1.00 76.06 92 VAL A CA 1
ATOM 723 C C . VAL A 1 92 ? 17.589 7.403 -8.254 1.00 76.06 92 VAL A C 1
ATOM 725 O O . VAL A 1 92 ? 18.245 6.422 -7.902 1.00 76.06 92 VAL A O 1
ATOM 728 N N . ASN A 1 93 ? 16.992 8.217 -7.395 1.00 77.31 93 ASN A N 1
ATOM 729 C CA . ASN A 1 93 ? 16.823 7.924 -5.987 1.00 77.31 93 ASN A CA 1
ATOM 730 C C . ASN A 1 93 ? 15.576 7.051 -5.800 1.00 77.31 93 ASN A C 1
ATOM 732 O O . ASN A 1 93 ? 14.448 7.490 -6.033 1.00 77.31 93 ASN A O 1
ATOM 736 N N . TYR A 1 94 ? 15.781 5.804 -5.387 1.00 75.06 94 TYR A N 1
ATOM 737 C CA . TYR A 1 94 ? 14.692 4.881 -5.100 1.00 75.06 94 TYR A CA 1
ATOM 738 C C . TYR A 1 94 ? 14.254 5.031 -3.641 1.00 75.06 94 TYR A C 1
ATOM 740 O O . TYR A 1 94 ? 14.897 4.499 -2.737 1.00 75.06 94 TYR A O 1
ATOM 748 N N . GLU A 1 95 ? 13.138 5.718 -3.407 1.00 70.81 95 GLU A N 1
ATOM 749 C CA . GLU A 1 95 ? 12.508 5.867 -2.087 1.00 70.81 95 GLU A CA 1
ATOM 750 C C . GLU A 1 95 ? 11.674 4.629 -1.723 1.00 70.81 95 GLU A C 1
ATOM 752 O O . GLU A 1 95 ? 10.529 4.721 -1.284 1.00 70.81 95 GLU A O 1
ATOM 757 N N . ALA A 1 96 ? 12.247 3.437 -1.903 1.00 57.44 96 ALA A N 1
ATOM 758 C CA . ALA A 1 96 ? 11.667 2.223 -1.352 1.00 57.44 96 ALA A CA 1
ATOM 759 C C . ALA A 1 96 ? 11.809 2.297 0.171 1.00 57.44 96 ALA A C 1
ATOM 761 O O . ALA A 1 96 ? 12.862 1.971 0.729 1.00 57.44 96 ALA A O 1
ATOM 762 N N . VAL A 1 97 ? 10.774 2.791 0.852 1.00 54.47 97 VAL A N 1
ATOM 763 C CA . VAL A 1 97 ? 10.779 2.864 2.308 1.00 54.47 97 VAL A CA 1
ATOM 764 C C . VAL A 1 97 ? 10.677 1.449 2.828 1.00 54.47 97 VAL A C 1
ATOM 766 O O . VAL A 1 97 ? 9.605 0.888 2.995 1.00 54.47 97 VAL A O 1
ATOM 769 N N . SER A 1 98 ? 11.838 0.892 3.138 1.00 52.41 98 SER A N 1
ATOM 770 C CA . SER A 1 98 ? 11.953 -0.427 3.733 1.00 52.41 98 SER A CA 1
ATOM 771 C C . SER A 1 98 ? 11.409 -0.437 5.159 1.00 52.41 98 SER A C 1
ATOM 773 O O . SER A 1 98 ? 11.612 -1.401 5.849 1.00 52.41 98 SER A O 1
ATOM 775 N N . GLN A 1 99 ? 10.813 0.626 5.698 1.00 59.84 99 GLN A N 1
ATOM 776 C CA . GLN A 1 99 ? 10.349 0.646 7.084 1.00 59.84 99 GLN A CA 1
ATOM 777 C C . GLN A 1 99 ? 8.925 1.160 7.150 1.00 59.84 99 GLN A C 1
ATOM 779 O O . GLN A 1 99 ? 8.684 2.368 7.095 1.00 59.84 99 GLN A O 1
ATOM 784 N N . ALA A 1 100 ? 7.989 0.226 7.326 1.00 64.44 100 ALA A N 1
ATOM 785 C CA . ALA A 1 100 ? 6.652 0.564 7.774 1.00 64.44 100 ALA A CA 1
ATOM 786 C C . ALA A 1 100 ? 6.759 1.489 9.004 1.00 64.44 100 ALA A C 1
ATOM 788 O O . ALA A 1 100 ? 7.608 1.266 9.877 1.00 64.44 100 ALA A O 1
ATOM 789 N N . PRO A 1 101 ? 5.949 2.555 9.081 1.00 69.69 101 PRO A N 1
ATOM 790 C CA . PRO A 1 101 ? 5.975 3.446 10.225 1.00 69.69 101 PRO A CA 1
ATOM 791 C C . PRO A 1 101 ? 5.778 2.699 11.539 1.00 69.69 101 PRO A C 1
ATOM 793 O O . PRO A 1 101 ? 5.132 1.649 11.597 1.00 69.69 101 PRO A O 1
ATOM 796 N N . ALA A 1 102 ? 6.366 3.264 12.595 1.00 77.06 102 ALA A N 1
ATOM 797 C CA . ALA A 1 102 ? 6.300 2.706 13.936 1.00 77.06 102 ALA A CA 1
ATOM 798 C C . ALA A 1 102 ? 4.861 2.305 14.292 1.00 77.06 102 ALA A C 1
ATOM 800 O O . ALA A 1 102 ? 3.922 3.037 13.975 1.00 77.06 102 ALA A O 1
ATOM 801 N N . HIS A 1 103 ? 4.726 1.163 14.967 1.00 85.88 103 HIS A N 1
ATOM 802 C CA . HIS A 1 103 ? 3.449 0.595 15.409 1.00 85.88 103 HIS A CA 1
ATOM 803 C C . HIS A 1 103 ? 2.554 0.003 14.316 1.00 85.88 103 HIS A C 1
ATOM 805 O O . HIS A 1 103 ? 1.413 -0.351 14.597 1.00 85.88 103 HIS A O 1
ATOM 811 N N . TRP A 1 104 ? 3.054 -0.169 13.085 1.00 87.88 104 TRP A N 1
ATOM 812 C CA . TRP A 1 104 ? 2.331 -0.943 12.071 1.00 87.88 104 TRP A CA 1
ATOM 813 C C . TRP A 1 104 ? 1.992 -2.357 12.563 1.00 87.88 104 TRP A C 1
ATOM 815 O O . TRP A 1 104 ? 0.842 -2.768 12.469 1.00 87.88 104 TRP A O 1
ATOM 825 N N . GLY A 1 105 ? 2.964 -3.063 13.156 1.00 87.25 105 GLY A N 1
ATOM 826 C CA . GLY A 1 105 ? 2.736 -4.387 13.744 1.00 87.25 105 GLY A CA 1
ATOM 827 C C . GLY A 1 105 ? 1.636 -4.372 14.808 1.00 87.25 105 GLY A C 1
ATOM 828 O O . GLY A 1 105 ? 0.718 -5.176 14.729 1.00 87.25 105 GLY A O 1
ATOM 829 N N . ASP A 1 106 ? 1.665 -3.393 15.720 1.00 90.50 106 ASP A N 1
ATOM 830 C CA . ASP A 1 106 ? 0.638 -3.229 16.760 1.00 90.50 106 ASP A CA 1
ATOM 831 C C . ASP A 1 106 ? -0.767 -3.022 16.157 1.00 90.50 106 ASP A C 1
ATOM 833 O O . ASP A 1 106 ? -1.757 -3.530 16.683 1.00 90.50 106 ASP A O 1
ATOM 837 N N . TRP A 1 107 ? -0.866 -2.293 15.036 1.00 93.38 107 TRP A N 1
ATOM 838 C CA . TRP A 1 107 ? -2.136 -2.094 14.336 1.00 93.38 107 TRP A CA 1
ATOM 839 C C . TRP A 1 107 ? -2.619 -3.377 13.653 1.00 93.38 107 TRP A C 1
ATOM 841 O O . TRP A 1 107 ? -3.806 -3.689 13.723 1.00 93.38 107 TRP A O 1
ATOM 851 N N . VAL A 1 108 ? -1.718 -4.146 13.029 1.00 92.81 108 VAL A N 1
ATOM 852 C CA . VAL A 1 108 ? -2.093 -5.428 12.417 1.00 92.81 108 VAL A CA 1
ATOM 853 C C . VAL A 1 108 ? -2.591 -6.408 13.477 1.00 92.81 108 VAL A C 1
ATOM 855 O O . VAL A 1 108 ? -3.658 -6.976 13.278 1.00 92.81 108 VAL A O 1
ATOM 858 N N . GLU A 1 109 ? -1.889 -6.565 14.602 1.00 92.81 109 GLU A N 1
ATOM 859 C CA . GLU A 1 109 ? -2.345 -7.431 15.704 1.00 92.81 109 GLU A CA 1
ATOM 860 C C . GLU A 1 109 ? -3.741 -7.009 16.185 1.00 92.81 109 GLU A C 1
ATOM 862 O O . GLU A 1 109 ? -4.659 -7.823 16.212 1.00 92.81 109 GLU A O 1
ATOM 867 N N . SER A 1 110 ? -3.957 -5.707 16.411 1.00 94.44 110 SER A N 1
ATOM 868 C CA . SER A 1 110 ? -5.271 -5.185 16.805 1.00 94.44 110 SER A CA 1
ATOM 869 C C . SER A 1 110 ? -6.381 -5.464 15.784 1.00 94.44 110 SER A C 1
ATOM 871 O O . SER A 1 110 ? -7.534 -5.604 16.181 1.00 94.44 110 SER A O 1
ATOM 873 N N . VAL A 1 111 ? -6.073 -5.495 14.484 1.00 95.44 111 VAL A N 1
ATOM 874 C CA . VAL A 1 111 ? -7.048 -5.828 13.432 1.00 95.44 111 VAL A CA 1
ATOM 875 C C . VAL A 1 111 ? -7.299 -7.334 13.364 1.00 95.44 111 VAL A C 1
ATOM 877 O O . VAL A 1 111 ? -8.419 -7.750 13.083 1.00 95.44 111 VAL A O 1
ATOM 880 N N . LEU A 1 112 ? -6.275 -8.153 13.609 1.00 94.50 112 LEU A N 1
ATOM 881 C CA . LEU A 1 112 ? -6.377 -9.613 13.590 1.00 94.50 112 LEU A CA 1
ATOM 882 C C . LEU A 1 112 ? -7.038 -10.191 14.851 1.00 94.50 112 LEU A C 1
ATOM 884 O O . LEU A 1 112 ? -7.559 -11.304 14.784 1.00 94.50 112 LEU A O 1
ATOM 888 N N . ASP A 1 113 ? -7.068 -9.437 15.952 1.00 95.81 113 ASP A N 1
ATOM 889 C CA . ASP A 1 113 ? -7.834 -9.767 17.159 1.00 95.81 113 ASP A CA 1
ATOM 890 C C . ASP A 1 113 ? -9.359 -9.647 16.946 1.00 95.81 113 ASP A C 1
ATOM 892 O O . ASP A 1 113 ? -10.142 -10.306 17.638 1.00 95.81 113 ASP A O 1
ATOM 896 N N . ASP A 1 114 ? -9.807 -8.847 15.970 1.00 95.88 114 ASP A N 1
ATOM 897 C CA . ASP A 1 114 ? -11.223 -8.715 15.617 1.00 95.88 114 ASP A CA 1
ATOM 898 C C . ASP A 1 114 ? -11.645 -9.785 14.592 1.00 95.88 114 ASP A C 1
ATOM 900 O O . ASP A 1 114 ? -11.307 -9.743 13.403 1.00 95.88 114 ASP A O 1
ATOM 904 N N . LEU A 1 115 ? -12.465 -10.740 15.043 1.00 96.12 115 LEU A N 1
ATOM 905 C CA . LEU A 1 115 ? -12.987 -11.828 14.210 1.00 96.12 115 LEU A CA 1
ATOM 906 C C . LEU A 1 115 ? -13.787 -11.342 12.991 1.00 96.12 115 LEU A C 1
ATOM 908 O O . LEU A 1 115 ? -13.754 -12.000 11.946 1.00 96.12 115 LEU A O 1
ATOM 912 N N . ALA A 1 116 ? -14.499 -10.217 13.092 1.00 96.00 116 ALA A N 1
ATOM 913 C CA . ALA A 1 116 ? -15.248 -9.663 11.970 1.00 96.00 116 ALA A CA 1
ATOM 914 C C . ALA A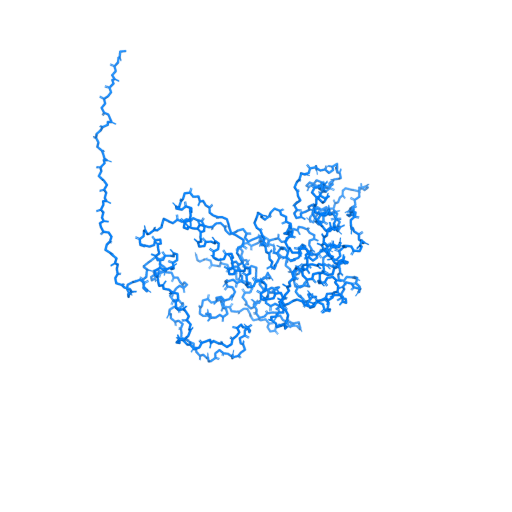 1 116 ? -14.293 -9.143 10.888 1.00 96.00 116 ALA A C 1
ATOM 916 O O . ALA A 1 116 ? -14.499 -9.409 9.701 1.00 96.00 116 ALA A O 1
ATOM 917 N N . PHE A 1 117 ? -13.207 -8.477 11.286 1.00 96.56 117 PHE A N 1
ATOM 918 C CA . PHE A 1 117 ? -12.175 -8.038 10.347 1.00 96.56 117 PHE A CA 1
ATOM 919 C C . PHE A 1 117 ? -11.452 -9.222 9.712 1.00 96.56 117 PHE A C 1
ATOM 921 O O . PHE A 1 117 ? -11.277 -9.235 8.494 1.00 96.56 117 PHE A O 1
ATOM 928 N N . VAL A 1 118 ? -11.110 -10.257 10.484 1.00 96.06 118 VAL A N 1
ATOM 929 C CA . VAL A 1 118 ? -10.503 -11.485 9.945 1.00 96.06 118 VAL A CA 1
ATOM 930 C C . VAL A 1 118 ? -11.412 -12.147 8.907 1.00 96.06 118 VAL A C 1
ATOM 932 O O . VAL A 1 118 ? -10.932 -12.549 7.844 1.00 96.06 118 VAL A O 1
ATOM 935 N N . HIS A 1 119 ? -12.720 -12.225 9.163 1.00 96.44 119 HIS A N 1
ATOM 936 C CA . HIS A 1 119 ? -13.680 -12.768 8.201 1.00 96.44 119 HIS A CA 1
ATOM 937 C C . HIS A 1 119 ? -13.700 -11.953 6.897 1.00 96.44 119 HIS A C 1
ATOM 939 O O . HIS A 1 119 ? -13.577 -12.520 5.810 1.00 96.44 119 HIS A O 1
ATOM 945 N N . THR A 1 120 ? -13.768 -10.624 6.989 1.00 96.25 120 THR A N 1
ATOM 946 C CA . THR A 1 120 ? -13.741 -9.723 5.824 1.00 96.25 120 THR A CA 1
ATOM 947 C C . THR A 1 120 ? -12.429 -9.814 5.037 1.00 96.25 120 THR A C 1
ATOM 949 O O . THR A 1 120 ? -12.437 -9.898 3.806 1.00 96.25 120 THR A O 1
ATOM 952 N N . LEU A 1 121 ? -11.284 -9.854 5.724 1.00 94.06 121 LEU A N 1
ATOM 953 C CA . LEU A 1 121 ? -9.969 -10.028 5.100 1.00 94.06 121 LEU A CA 1
ATOM 954 C C . LEU A 1 121 ? -9.823 -11.403 4.435 1.00 94.06 121 LEU A C 1
ATOM 956 O O . LEU A 1 121 ? -9.134 -11.534 3.423 1.00 94.06 121 LEU A O 1
ATOM 960 N N . THR A 1 122 ? -10.472 -12.431 4.983 1.00 91.94 122 THR A N 1
ATOM 961 C CA . THR A 1 122 ? -10.521 -13.766 4.371 1.00 91.94 122 THR A CA 1
ATOM 962 C C . THR A 1 122 ? -11.353 -13.740 3.092 1.00 91.94 122 THR A C 1
ATOM 964 O O . THR A 1 122 ? -10.884 -14.208 2.055 1.00 91.94 122 THR A O 1
ATOM 967 N N . ALA A 1 123 ? -12.552 -13.147 3.141 1.00 89.75 123 ALA A N 1
ATOM 968 C CA . ALA A 1 123 ? -13.455 -13.030 1.994 1.00 89.75 123 ALA A CA 1
ATOM 969 C C . ALA A 1 123 ? -12.804 -12.276 0.820 1.00 89.75 123 ALA A C 1
ATOM 971 O O . ALA A 1 123 ? -12.800 -12.759 -0.312 1.00 89.75 123 ALA A O 1
ATOM 972 N N . SER A 1 124 ? -12.140 -11.159 1.122 1.00 89.69 124 SER A N 1
ATOM 973 C CA . SER A 1 124 ? -11.406 -10.339 0.150 1.00 89.69 124 SER A CA 1
ATOM 974 C C . SER A 1 124 ? -10.035 -10.906 -0.257 1.00 89.69 124 SER A C 1
ATOM 976 O O . SER A 1 124 ? -9.358 -10.339 -1.115 1.00 89.69 124 SER A O 1
ATOM 978 N N . ARG A 1 125 ? -9.610 -12.037 0.331 1.00 87.69 125 ARG A N 1
ATOM 979 C CA . ARG A 1 125 ? -8.291 -12.676 0.139 1.00 87.69 125 ARG A CA 1
ATOM 980 C C . ARG A 1 125 ? -7.091 -11.775 0.462 1.00 87.69 125 ARG A C 1
ATOM 982 O O . ARG A 1 125 ? -6.006 -11.958 -0.090 1.00 87.69 125 ARG A O 1
ATOM 989 N N . ALA A 1 126 ? -7.273 -10.832 1.381 1.00 88.88 126 ALA A N 1
ATOM 990 C CA . ALA A 1 126 ? -6.231 -9.937 1.877 1.00 88.88 126 ALA A CA 1
ATOM 991 C C . ALA A 1 126 ? -5.586 -10.420 3.192 1.00 88.88 126 ALA A C 1
ATOM 993 O O . ALA A 1 126 ? -4.531 -9.912 3.562 1.00 88.88 126 ALA A O 1
ATOM 994 N N . LEU A 1 127 ? -6.167 -11.413 3.883 1.00 89.56 127 LEU A N 1
ATOM 995 C CA . LEU A 1 127 ? -5.708 -11.861 5.208 1.00 89.56 127 LEU A CA 1
ATOM 996 C C . LEU A 1 127 ? -4.230 -12.278 5.245 1.00 89.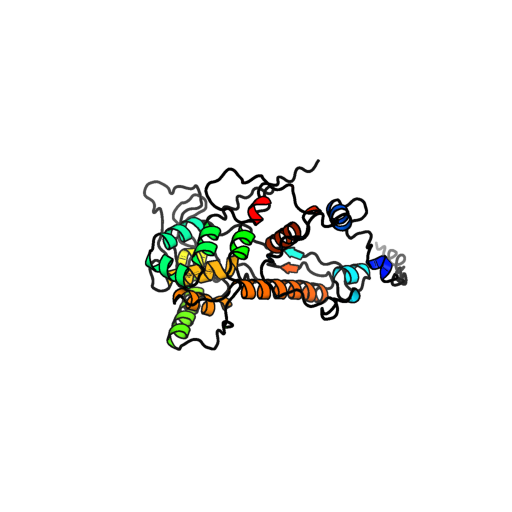56 127 LEU A C 1
ATOM 998 O O . LEU A 1 127 ? -3.472 -11.786 6.076 1.00 89.56 127 LEU A O 1
ATOM 1002 N N . GLU A 1 128 ? -3.814 -13.179 4.355 1.00 83.88 128 GLU A N 1
ATOM 1003 C CA . GLU A 1 128 ? -2.434 -13.683 4.337 1.00 83.88 128 GLU A CA 1
ATOM 1004 C C . GLU A 1 128 ? -1.415 -12.593 3.956 1.00 83.88 128 GLU A C 1
ATOM 1006 O O . GLU A 1 128 ? -0.439 -12.419 4.689 1.00 83.88 128 GLU A O 1
ATOM 1011 N N . PRO A 1 129 ? -1.637 -11.786 2.895 1.00 84.38 129 PRO A N 1
ATOM 1012 C CA . PRO A 1 129 ? -0.805 -10.613 2.627 1.00 84.38 129 PRO A CA 1
ATOM 1013 C C . PRO A 1 129 ? -0.715 -9.632 3.809 1.00 84.38 129 PRO A C 1
ATOM 1015 O O . PRO A 1 129 ? 0.370 -9.134 4.113 1.00 84.38 129 PRO A O 1
ATOM 1018 N N . VAL A 1 130 ? -1.822 -9.385 4.519 1.00 88.12 130 VAL A N 1
ATOM 1019 C CA . VAL A 1 130 ? -1.847 -8.515 5.706 1.00 88.12 130 VAL A CA 1
ATOM 1020 C C . VAL A 1 130 ? -1.032 -9.110 6.857 1.00 88.12 130 VAL A C 1
ATOM 1022 O O . VAL A 1 130 ? -0.194 -8.413 7.426 1.00 88.12 130 VAL A O 1
ATOM 1025 N N . ARG A 1 131 ? -1.193 -10.400 7.170 1.00 84.81 131 ARG A N 1
ATOM 1026 C CA . ARG A 1 131 ? -0.396 -11.091 8.202 1.00 84.81 131 ARG A CA 1
ATOM 1027 C C . ARG A 1 131 ? 1.097 -11.024 7.917 1.00 84.81 131 ARG A C 1
ATOM 1029 O O . ARG A 1 131 ? 1.897 -10.732 8.803 1.00 84.81 131 ARG A O 1
ATOM 1036 N N . LEU A 1 132 ? 1.479 -11.266 6.666 1.00 77.88 132 LEU A N 1
ATOM 1037 C CA . LEU A 1 132 ? 2.873 -11.168 6.240 1.00 77.88 132 LEU A CA 1
ATOM 1038 C C . LEU A 1 132 ? 3.389 -9.734 6.367 1.00 77.88 132 LEU A C 1
ATOM 1040 O O . LEU A 1 132 ? 4.546 -9.547 6.738 1.00 77.88 132 LEU A O 1
ATOM 1044 N N . SER A 1 133 ? 2.518 -8.739 6.168 1.00 80.31 133 SER A N 1
ATOM 1045 C CA . SER A 1 133 ? 2.882 -7.333 6.330 1.00 80.31 133 SER A CA 1
ATOM 1046 C C . SER A 1 133 ? 3.198 -6.923 7.784 1.00 80.31 133 SER A C 1
ATOM 1048 O O . SER A 1 133 ? 3.910 -5.948 8.004 1.00 80.31 133 SER A O 1
ATOM 1050 N N . ALA A 1 134 ? 2.724 -7.658 8.798 1.00 76.38 134 ALA A N 1
ATOM 1051 C CA . ALA A 1 134 ? 3.098 -7.419 10.202 1.00 76.38 134 ALA A CA 1
ATOM 1052 C C . ALA A 1 134 ? 4.492 -7.958 10.538 1.00 76.38 134 ALA A C 1
ATOM 1054 O O . ALA A 1 134 ? 5.226 -7.387 11.345 1.00 76.38 134 ALA A O 1
ATOM 1055 N N . LYS A 1 135 ? 4.876 -9.059 9.879 1.00 68.44 135 LYS A N 1
ATOM 1056 C CA . LYS A 1 135 ? 6.186 -9.703 10.043 1.00 68.44 135 LYS A CA 1
ATOM 1057 C C . LYS A 1 135 ? 7.317 -8.915 9.360 1.00 68.44 135 LYS A C 1
ATOM 1059 O O . LYS A 1 135 ? 8.480 -9.293 9.499 1.00 68.44 135 LYS A O 1
ATOM 1064 N N . LEU A 1 136 ? 7.002 -7.793 8.699 1.00 59.28 136 LEU A N 1
ATOM 1065 C CA . LEU A 1 136 ? 7.935 -6.826 8.104 1.00 59.28 136 LEU A CA 1
ATOM 1066 C C . LEU A 1 136 ? 8.670 -6.007 9.184 1.00 59.28 136 LEU A C 1
ATOM 1068 O O . LEU A 1 136 ? 8.627 -4.778 9.213 1.00 59.28 136 LEU A O 1
ATOM 1072 N N . SER A 1 137 ? 9.343 -6.666 10.125 1.00 50.09 137 SER A N 1
ATOM 1073 C CA . SER A 1 137 ? 10.261 -5.983 11.040 1.00 50.09 137 SER A CA 1
ATOM 1074 C C . SER A 1 137 ? 11.579 -5.718 10.328 1.00 50.09 137 SER A C 1
ATOM 1076 O O . SER A 1 137 ? 12.588 -6.367 10.612 1.00 50.09 137 SER A O 1
ATOM 1078 N N . ILE A 1 138 ? 11.572 -4.735 9.429 1.00 46.50 138 ILE A N 1
ATOM 1079 C CA . ILE A 1 138 ? 12.774 -4.289 8.731 1.00 46.50 138 ILE A CA 1
ATOM 1080 C C . ILE A 1 138 ? 13.625 -3.473 9.698 1.00 46.50 138 ILE A C 1
ATOM 1082 O O . ILE A 1 138 ? 13.628 -2.238 9.742 1.00 46.50 138 ILE A O 1
ATOM 1086 N N . ARG A 1 139 ? 14.348 -4.189 10.562 1.00 39.84 139 ARG A N 1
ATOM 1087 C CA . ARG A 1 139 ? 15.381 -3.578 11.390 1.00 39.84 139 ARG A CA 1
ATOM 1088 C C . ARG A 1 139 ? 16.424 -3.004 10.447 1.00 39.84 139 ARG A C 1
ATOM 1090 O O . ARG A 1 139 ? 16.821 -3.646 9.484 1.00 39.84 139 ARG A O 1
ATOM 1097 N N . ARG A 1 140 ? 16.871 -1.792 10.771 1.00 36.81 140 ARG A N 1
ATOM 1098 C CA . ARG A 1 140 ? 17.881 -0.971 10.089 1.00 36.81 140 ARG A CA 1
ATOM 1099 C C . ARG A 1 140 ? 19.274 -1.627 10.056 1.00 36.81 140 ARG A C 1
ATOM 1101 O O . ARG A 1 140 ? 20.261 -1.006 10.430 1.00 36.81 140 ARG A O 1
ATOM 1108 N N . ASN A 1 141 ? 19.369 -2.884 9.653 1.00 38.62 141 ASN A N 1
ATOM 1109 C CA . ASN A 1 141 ? 20.622 -3.537 9.359 1.00 38.62 141 ASN A CA 1
ATOM 1110 C C . ASN A 1 141 ? 20.726 -3.616 7.846 1.00 38.62 141 ASN A C 1
ATOM 1112 O O . ASN A 1 141 ? 20.151 -4.499 7.222 1.00 38.62 141 ASN A O 1
ATOM 1116 N N . ASN A 1 142 ? 21.552 -2.728 7.291 1.00 36.56 142 ASN A N 1
ATOM 1117 C CA . ASN A 1 142 ? 22.026 -2.694 5.899 1.00 36.56 142 ASN A CA 1
ATOM 1118 C C . ASN A 1 142 ? 22.634 -4.027 5.389 1.00 36.56 142 ASN A C 1
ATOM 1120 O O . ASN A 1 142 ? 23.178 -4.076 4.292 1.00 36.56 142 ASN A O 1
ATOM 1124 N N . HIS A 1 143 ? 22.588 -5.091 6.192 1.00 40.72 143 HIS A N 1
ATOM 1125 C CA . HIS A 1 143 ? 23.135 -6.415 5.934 1.00 40.72 143 HIS A CA 1
ATOM 1126 C C . HIS A 1 143 ? 22.052 -7.459 5.637 1.00 40.72 143 HIS A C 1
ATOM 1128 O O . HIS A 1 143 ? 22.406 -8.606 5.427 1.00 40.72 143 HIS A O 1
ATOM 1134 N N . ASN A 1 144 ? 20.764 -7.101 5.627 1.00 44.28 144 ASN A N 1
ATOM 1135 C CA . ASN A 1 144 ? 19.703 -7.958 5.106 1.00 44.28 144 ASN A CA 1
ATOM 1136 C C . ASN A 1 144 ? 18.923 -7.166 4.060 1.00 44.28 144 ASN A C 1
ATOM 1138 O O . ASN A 1 144 ? 18.278 -6.171 4.383 1.00 44.28 144 ASN A O 1
ATOM 1142 N N . ILE A 1 145 ? 18.991 -7.602 2.803 1.00 49.81 145 ILE A N 1
ATOM 1143 C CA . ILE A 1 145 ? 18.007 -7.200 1.798 1.00 49.81 145 ILE A CA 1
ATOM 1144 C C . ILE A 1 145 ? 16.679 -7.758 2.297 1.00 49.81 145 ILE A C 1
ATOM 1146 O O . ILE A 1 145 ? 16.499 -8.974 2.376 1.00 49.81 145 ILE A O 1
ATOM 1150 N N . ASP A 1 146 ? 15.795 -6.878 2.748 1.00 52.56 146 ASP A N 1
ATOM 1151 C CA . ASP A 1 146 ? 14.551 -7.303 3.364 1.00 52.56 146 ASP A CA 1
ATOM 1152 C C . ASP A 1 146 ? 13.542 -7.688 2.274 1.00 52.56 146 ASP A C 1
ATOM 1154 O O . ASP A 1 146 ? 12.896 -6.843 1.665 1.00 52.56 146 ASP A O 1
ATOM 1158 N N . PHE A 1 147 ? 13.449 -8.984 1.964 1.00 56.28 147 PHE A N 1
ATOM 1159 C CA . PHE A 1 147 ? 12.554 -9.537 0.932 1.00 56.28 147 PHE A CA 1
ATOM 1160 C C . PHE A 1 147 ? 11.079 -9.574 1.354 1.00 56.28 147 PHE A C 1
ATOM 1162 O O . PHE A 1 147 ? 10.237 -10.178 0.680 1.00 56.28 147 PHE A O 1
ATOM 1169 N N . MET A 1 148 ? 10.745 -8.987 2.497 1.00 55.75 148 MET A N 1
ATOM 1170 C CA . MET A 1 148 ? 9.456 -9.203 3.130 1.00 55.75 148 MET A CA 1
ATOM 1171 C C . MET A 1 148 ? 8.329 -8.418 2.433 1.00 55.75 148 MET A C 1
ATOM 1173 O O . MET A 1 148 ? 7.247 -8.976 2.252 1.00 55.75 148 MET A O 1
ATOM 1177 N N . ASP A 1 149 ? 8.593 -7.229 1.873 1.00 59.47 149 ASP A N 1
ATOM 1178 C CA . ASP A 1 149 ? 7.629 -6.553 0.983 1.00 59.47 149 ASP A CA 1
ATOM 1179 C C . ASP A 1 149 ? 7.320 -7.438 -0.231 1.00 59.47 149 ASP A C 1
ATOM 1181 O O . ASP A 1 149 ? 6.169 -7.608 -0.631 1.00 59.47 149 ASP A O 1
ATOM 1185 N N . THR A 1 150 ? 8.341 -8.109 -0.775 1.00 61.50 150 THR A N 1
ATOM 1186 C CA . THR A 1 150 ? 8.150 -9.040 -1.898 1.00 61.50 150 THR A CA 1
ATOM 1187 C C . THR A 1 150 ? 7.345 -10.260 -1.488 1.00 61.50 150 THR A C 1
ATOM 1189 O O . THR A 1 150 ? 6.554 -10.776 -2.266 1.00 61.50 150 THR A O 1
ATOM 1192 N N . THR A 1 151 ? 7.489 -10.710 -0.249 1.00 61.00 151 THR A N 1
ATOM 1193 C CA . THR A 1 151 ? 6.697 -11.811 0.294 1.00 61.00 151 THR A CA 1
ATOM 1194 C C . THR A 1 151 ? 5.208 -11.465 0.350 1.00 61.00 151 THR A C 1
ATOM 1196 O O . THR A 1 151 ? 4.380 -12.288 -0.047 1.00 61.00 151 THR A O 1
ATOM 1199 N N . VAL A 1 152 ? 4.868 -10.247 0.784 1.00 65.25 152 VAL A N 1
ATOM 1200 C CA . VAL A 1 152 ? 3.492 -9.726 0.742 1.00 65.25 152 VAL A CA 1
ATOM 1201 C C . VAL A 1 152 ? 2.992 -9.680 -0.704 1.00 65.25 152 VAL A C 1
ATOM 1203 O O . VAL A 1 152 ? 1.919 -10.209 -0.993 1.00 65.25 152 VAL A O 1
ATOM 1206 N N . MET A 1 153 ? 3.798 -9.138 -1.623 1.00 68.75 153 MET A N 1
ATOM 1207 C CA . MET A 1 153 ? 3.462 -9.028 -3.049 1.00 68.75 153 MET A CA 1
ATOM 1208 C C . MET A 1 153 ? 3.231 -10.390 -3.723 1.00 68.75 153 MET A C 1
ATOM 1210 O O . MET A 1 153 ? 2.262 -10.568 -4.455 1.00 68.75 153 MET A O 1
ATOM 1214 N N . MET A 1 154 ? 4.075 -11.384 -3.439 1.00 63.44 154 MET A N 1
ATOM 1215 C CA . MET A 1 154 ? 3.995 -12.735 -4.013 1.00 63.44 154 MET A CA 1
ATOM 1216 C C . MET A 1 154 ? 2.794 -13.545 -3.500 1.00 63.44 154 MET A C 1
ATOM 1218 O O . MET A 1 154 ? 2.485 -14.605 -4.042 1.00 63.44 154 MET A O 1
ATOM 1222 N N . ARG A 1 155 ? 2.117 -13.076 -2.447 1.00 72.12 155 ARG A N 1
ATOM 1223 C CA . ARG A 1 155 ? 0.877 -13.673 -1.928 1.00 72.12 155 ARG A CA 1
ATOM 1224 C C . ARG A 1 155 ? -0.373 -12.910 -2.357 1.00 72.12 155 ARG A C 1
ATOM 1226 O O . ARG A 1 155 ? -1.477 -13.327 -2.007 1.00 72.12 155 ARG A O 1
ATOM 1233 N N . LEU A 1 156 ? -0.226 -11.829 -3.127 1.00 76.38 156 LEU A N 1
ATOM 1234 C CA . LEU A 1 156 ? -1.364 -11.160 -3.743 1.00 76.38 156 LEU A CA 1
ATOM 1235 C C . LEU A 1 156 ? -2.018 -12.101 -4.755 1.00 76.38 156 LEU A C 1
ATOM 1237 O O . LEU A 1 156 ? -1.358 -12.748 -5.567 1.00 76.38 156 LEU A O 1
ATOM 1241 N N . SER A 1 157 ? -3.344 -12.175 -4.716 1.00 72.69 157 SER A N 1
ATOM 1242 C CA . SER A 1 157 ? -4.086 -13.029 -5.639 1.00 72.69 157 SER A CA 1
ATOM 1243 C C . SER A 1 157 ? -3.945 -12.537 -7.083 1.00 72.69 157 SER A C 1
ATOM 1245 O O . SER A 1 157 ? -4.180 -11.360 -7.366 1.00 72.69 157 SER A O 1
ATOM 1247 N N . THR A 1 158 ? -3.613 -13.453 -7.998 1.00 67.69 158 THR A N 1
ATOM 1248 C CA . THR A 1 158 ? -3.362 -13.150 -9.419 1.00 67.69 158 THR A CA 1
ATOM 1249 C C . THR A 1 158 ? -4.530 -13.450 -10.353 1.00 67.69 158 THR A C 1
ATOM 1251 O O . THR A 1 158 ? -4.577 -12.930 -11.463 1.00 67.69 158 THR A O 1
ATOM 1254 N N . ARG A 1 159 ? -5.492 -14.273 -9.918 1.00 60.31 159 ARG A N 1
ATOM 1255 C CA . ARG A 1 159 ? -6.622 -14.728 -10.742 1.00 60.31 159 ARG A CA 1
ATOM 1256 C C . ARG A 1 159 ? -7.939 -14.148 -10.243 1.00 60.31 159 ARG A C 1
ATOM 1258 O O . ARG A 1 159 ? -8.275 -14.322 -9.076 1.00 60.31 159 ARG A O 1
ATOM 1265 N N . GLY A 1 160 ? -8.696 -13.524 -11.142 1.00 57.97 160 GLY A N 1
ATOM 1266 C CA . GLY A 1 160 ? -10.041 -12.994 -10.917 1.00 57.97 160 GLY A CA 1
ATOM 1267 C C . GLY A 1 160 ? -10.689 -12.620 -12.252 1.00 57.97 160 GLY A C 1
ATOM 1268 O O . GLY A 1 160 ? -9.985 -12.251 -13.184 1.00 57.97 160 GLY A O 1
ATOM 1269 N N . SER A 1 161 ? -12.013 -12.764 -12.365 1.00 49.81 161 SER A N 1
ATOM 1270 C CA . SER A 1 161 ? -12.731 -12.601 -13.643 1.00 49.81 161 SER A CA 1
ATOM 1271 C C . SER A 1 161 ? -13.191 -11.165 -13.929 1.00 49.81 161 SER A C 1
ATOM 1273 O O . SER A 1 161 ? -13.724 -10.912 -15.006 1.00 49.81 161 SER A O 1
ATOM 1275 N N . VAL A 1 162 ? -13.037 -10.237 -12.979 1.00 61.06 162 VAL A N 1
ATOM 1276 C CA . VAL A 1 162 ? -13.592 -8.879 -13.067 1.00 61.06 162 VAL A CA 1
ATOM 1277 C C . VAL A 1 162 ? -12.491 -7.866 -12.775 1.00 61.06 162 VAL A C 1
ATOM 1279 O O . VAL A 1 162 ? -11.874 -7.902 -11.710 1.00 61.06 162 VAL A O 1
ATOM 1282 N N . ALA A 1 163 ? -12.234 -6.974 -13.733 1.00 66.81 163 ALA A N 1
ATOM 1283 C CA . ALA A 1 163 ? -11.386 -5.811 -13.512 1.00 66.81 163 ALA A CA 1
ATOM 1284 C C . ALA A 1 163 ? -12.095 -4.871 -12.530 1.00 66.81 163 ALA A C 1
ATOM 1286 O O . ALA A 1 163 ? -13.263 -4.535 -12.724 1.00 66.81 163 ALA A O 1
ATOM 1287 N N . PHE A 1 164 ? -11.403 -4.470 -11.464 1.00 79.25 164 PHE A N 1
ATOM 1288 C CA . PHE A 1 164 ? -11.947 -3.497 -10.526 1.00 79.25 164 PHE A CA 1
ATOM 1289 C C . PHE A 1 164 ? -12.105 -2.144 -11.222 1.00 79.25 164 PHE A C 1
ATOM 1291 O O . PHE A 1 164 ? -11.118 -1.560 -11.670 1.00 79.25 164 PHE A O 1
ATOM 1298 N N . ASP A 1 165 ? -13.339 -1.652 -11.294 1.00 80.38 165 ASP A N 1
ATOM 1299 C CA . ASP A 1 165 ? -13.658 -0.348 -11.861 1.00 80.38 165 ASP A CA 1
ATOM 1300 C C . ASP A 1 165 ? -14.212 0.573 -10.761 1.00 80.38 165 ASP A C 1
ATOM 1302 O O . ASP A 1 165 ? -15.351 0.388 -10.317 1.00 80.38 165 ASP A O 1
ATOM 1306 N N . PRO A 1 166 ? -13.440 1.583 -10.319 1.00 78.69 166 PRO A N 1
ATOM 1307 C CA . PRO A 1 166 ? -13.871 2.501 -9.270 1.00 78.69 166 PRO A CA 1
ATOM 1308 C C . PRO A 1 166 ? -15.063 3.381 -9.681 1.00 78.69 166 PRO A C 1
ATOM 1310 O O . PRO A 1 166 ? -15.639 4.044 -8.818 1.00 78.69 166 PRO A O 1
ATOM 1313 N N . SER A 1 167 ? -15.440 3.416 -10.964 1.00 81.38 167 SER A N 1
ATOM 1314 C CA . SER A 1 167 ? -16.616 4.151 -11.441 1.00 81.38 167 SER A CA 1
ATOM 1315 C C . SER A 1 167 ? -17.936 3.393 -11.250 1.00 81.38 167 SER A C 1
ATOM 1317 O O . SER A 1 167 ? -18.990 4.025 -11.201 1.00 81.38 167 SER A O 1
ATOM 1319 N N . ASN A 1 168 ? -17.885 2.073 -11.036 1.00 82.75 168 ASN A N 1
ATOM 1320 C CA . ASN A 1 168 ? -19.067 1.217 -10.869 1.00 82.75 168 ASN A CA 1
ATOM 1321 C C . ASN A 1 168 ? -19.500 1.034 -9.405 1.00 82.75 168 ASN A C 1
ATOM 1323 O O . ASN A 1 168 ? -20.288 0.140 -9.094 1.00 82.75 168 ASN A O 1
ATOM 1327 N N . LEU A 1 169 ? -18.993 1.864 -8.492 1.00 84.81 169 LEU A N 1
ATOM 1328 C CA . LEU A 1 169 ? -19.367 1.810 -7.081 1.00 84.81 169 LEU A CA 1
ATOM 1329 C C . LEU A 1 169 ? -20.857 2.105 -6.877 1.00 84.81 169 LEU A C 1
ATOM 1331 O O . LEU A 1 169 ? -21.417 3.027 -7.479 1.00 84.81 169 LEU A O 1
ATOM 1335 N N . SER A 1 170 ? -21.491 1.382 -5.950 1.00 90.62 170 SER A N 1
ATOM 1336 C CA . SER A 1 170 ? -22.852 1.717 -5.541 1.00 90.62 170 SER A CA 1
ATOM 1337 C C . SER A 1 170 ? -22.891 3.098 -4.874 1.00 90.62 170 SER A C 1
ATOM 1339 O O . SER A 1 170 ? -21.896 3.605 -4.344 1.00 90.62 170 SER A O 1
ATOM 1341 N N . SER A 1 171 ? -24.072 3.721 -4.815 1.00 91.69 171 SER A N 1
ATOM 1342 C CA . SER A 1 171 ? -24.225 4.999 -4.107 1.00 91.69 171 SER A CA 1
ATOM 1343 C C . SER A 1 171 ? -23.904 4.898 -2.609 1.00 91.69 171 SER A C 1
ATOM 1345 O O . SER A 1 171 ? -23.622 5.919 -1.982 1.00 91.69 171 SER A O 1
ATOM 1347 N N . ALA A 1 172 ? -23.978 3.704 -2.008 1.00 92.44 172 ALA A N 1
ATOM 1348 C CA . ALA A 1 172 ? -23.570 3.489 -0.622 1.00 92.44 172 ALA A CA 1
ATOM 1349 C C . ALA A 1 172 ? -22.042 3.493 -0.484 1.00 92.44 172 ALA A C 1
ATOM 1351 O O . ALA A 1 172 ? -21.515 4.187 0.388 1.00 92.44 172 ALA A O 1
ATOM 1352 N N . ASP A 1 173 ? -21.343 2.825 -1.395 1.00 93.31 173 ASP A N 1
ATOM 1353 C CA . ASP A 1 173 ? -19.883 2.692 -1.363 1.00 93.31 173 ASP A CA 1
ATOM 1354 C C . ASP A 1 173 ? -19.212 4.024 -1.694 1.00 93.31 173 ASP A C 1
ATOM 1356 O O . ASP A 1 173 ? -18.273 4.443 -1.016 1.00 93.31 173 ASP A O 1
ATOM 1360 N N . ALA A 1 174 ? -19.775 4.775 -2.645 1.00 93.88 174 ALA A N 1
ATOM 1361 C CA . ALA A 1 174 ? -19.351 6.141 -2.939 1.00 93.88 174 ALA A CA 1
ATOM 1362 C C . ALA A 1 174 ? -19.418 7.051 -1.695 1.00 93.88 174 ALA A C 1
ATOM 1364 O O . ALA A 1 174 ? -18.513 7.855 -1.458 1.00 93.88 174 ALA A O 1
ATOM 1365 N N . ARG A 1 175 ? -20.434 6.885 -0.829 1.00 95.44 175 ARG A N 1
ATOM 1366 C CA . ARG A 1 175 ? -20.513 7.630 0.442 1.00 95.44 175 ARG A CA 1
ATOM 1367 C C . ARG A 1 175 ? -19.410 7.231 1.420 1.00 95.44 175 ARG A C 1
ATOM 1369 O O . ARG A 1 175 ? -18.931 8.098 2.153 1.00 95.44 175 ARG A O 1
ATOM 1376 N N . LEU A 1 176 ? -19.005 5.960 1.458 1.00 95.44 176 LEU A N 1
ATOM 1377 C CA . LEU A 1 176 ? -17.872 5.509 2.277 1.00 95.44 176 LEU A CA 1
ATOM 1378 C C . LEU A 1 176 ? -16.557 6.105 1.765 1.00 95.44 176 LEU A C 1
ATOM 1380 O O . LEU A 1 176 ? -15.790 6.656 2.558 1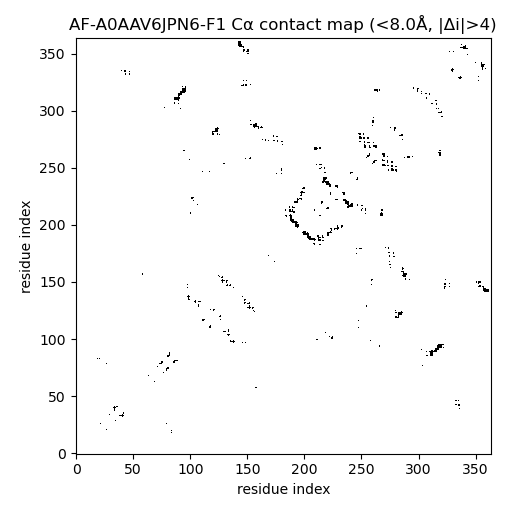.00 95.44 176 LEU A O 1
ATOM 1384 N N . VAL A 1 177 ? -16.348 6.112 0.446 1.00 96.00 177 VAL A N 1
ATOM 1385 C CA . VAL A 1 177 ? -15.192 6.763 -0.192 1.00 96.00 177 VAL A CA 1
ATOM 1386 C C . VAL A 1 177 ? -15.135 8.253 0.158 1.00 96.00 177 VAL A C 1
ATOM 1388 O O . VAL A 1 177 ? -14.087 8.762 0.557 1.00 96.00 177 VAL A O 1
ATOM 1391 N N . ASP A 1 178 ? -16.261 8.962 0.102 1.00 96.12 178 ASP A N 1
ATOM 1392 C CA . ASP A 1 178 ? -16.327 10.374 0.487 1.00 96.12 178 ASP A CA 1
ATOM 1393 C C . ASP A 1 178 ? -16.025 10.610 1.971 1.00 96.12 178 ASP A C 1
ATOM 1395 O O . ASP A 1 178 ? -15.428 11.627 2.348 1.00 96.12 178 ASP A O 1
ATOM 1399 N N . ARG A 1 179 ? -16.415 9.677 2.845 1.00 97.19 179 ARG A N 1
ATOM 1400 C CA . ARG A 1 179 ? -16.051 9.743 4.264 1.00 97.19 179 ARG A CA 1
ATOM 1401 C C . ARG A 1 179 ? -14.553 9.522 4.466 1.00 97.19 179 ARG A C 1
ATOM 1403 O O . ARG A 1 179 ? -13.975 10.255 5.266 1.00 97.19 179 ARG A O 1
ATOM 1410 N N . LEU A 1 180 ? -13.916 8.616 3.717 1.00 96.81 180 LEU A N 1
ATOM 1411 C CA . LEU A 1 180 ? -12.455 8.455 3.716 1.00 96.81 180 LEU A CA 1
ATOM 1412 C C . LEU A 1 180 ? -11.741 9.719 3.220 1.00 96.81 180 LEU A C 1
ATOM 1414 O O . LEU A 1 180 ? -10.771 10.150 3.838 1.00 96.81 180 LEU A O 1
ATOM 1418 N N . ARG A 1 181 ? -12.261 10.393 2.185 1.00 95.62 181 ARG A N 1
ATOM 1419 C CA . ARG A 1 181 ? -11.734 11.697 1.727 1.00 95.62 181 ARG A CA 1
ATOM 1420 C C . ARG A 1 181 ? -11.779 12.755 2.826 1.00 95.62 181 ARG A C 1
ATOM 1422 O O . ARG A 1 181 ? -10.789 13.446 3.059 1.00 95.62 181 ARG A O 1
ATOM 1429 N N . ARG A 1 182 ? -12.891 12.850 3.560 1.00 95.38 182 ARG A N 1
ATOM 1430 C CA . ARG A 1 182 ? -12.996 13.757 4.717 1.00 95.38 182 ARG A CA 1
ATOM 1431 C C . ARG A 1 182 ? -12.062 13.353 5.859 1.00 95.38 182 ARG A C 1
ATOM 1433 O O . ARG A 1 182 ? -11.453 14.226 6.480 1.00 95.38 182 ARG A O 1
ATOM 1440 N N . ALA A 1 183 ? -11.936 12.052 6.121 1.00 95.50 183 ALA A N 1
ATOM 1441 C CA . ALA A 1 183 ? -11.003 11.513 7.103 1.00 95.50 183 ALA A CA 1
ATOM 1442 C C . ALA A 1 183 ? -9.556 11.866 6.747 1.00 95.50 183 ALA A C 1
ATOM 1444 O O . ALA A 1 183 ? -8.812 12.273 7.629 1.00 95.50 183 ALA A O 1
ATOM 1445 N N . TYR A 1 184 ? -9.185 11.835 5.465 1.00 93.81 184 TYR A N 1
ATOM 1446 C CA . TYR A 1 184 ? -7.863 12.242 4.990 1.00 93.81 184 TYR A CA 1
ATOM 1447 C C . TYR A 1 184 ? -7.533 13.673 5.362 1.00 93.81 184 TYR A C 1
ATOM 1449 O O . TYR A 1 184 ? -6.516 13.910 6.005 1.00 93.81 184 TYR A O 1
ATOM 1457 N N . THR A 1 185 ? -8.413 14.628 5.069 1.00 91.94 185 THR A N 1
ATOM 1458 C CA . THR A 1 185 ? -8.190 16.026 5.462 1.00 91.94 185 THR A CA 1
ATOM 1459 C C . THR A 1 185 ? -8.169 16.210 6.984 1.00 91.94 185 THR A C 1
ATOM 1461 O O . THR A 1 185 ? -7.430 17.047 7.502 1.00 91.94 185 THR A O 1
ATOM 1464 N N . ALA A 1 186 ? -8.978 15.446 7.723 1.00 92.94 186 ALA A N 1
ATOM 1465 C CA . ALA A 1 186 ? -9.019 15.520 9.180 1.00 92.94 186 ALA A CA 1
ATOM 1466 C C . ALA A 1 186 ? -7.756 14.937 9.833 1.00 92.94 186 ALA A C 1
ATOM 1468 O O . ALA A 1 186 ? -7.228 15.541 10.769 1.00 92.94 186 ALA A O 1
ATOM 1469 N N . ALA A 1 187 ? -7.257 13.816 9.310 1.00 92.81 187 ALA A N 1
ATOM 1470 C CA . ALA A 1 187 ? -6.076 13.119 9.795 1.00 92.81 187 ALA A CA 1
ATOM 1471 C C . ALA A 1 187 ? -4.834 14.006 9.734 1.00 92.81 187 ALA A C 1
ATOM 1473 O O . ALA A 1 187 ? -4.029 13.958 10.652 1.00 92.81 187 ALA A O 1
ATOM 1474 N N . GLY A 1 188 ? -4.706 14.899 8.745 1.00 89.94 188 GLY A N 1
ATOM 1475 C CA . GLY A 1 188 ? -3.575 15.833 8.656 1.00 89.94 188 GLY A CA 1
ATOM 1476 C C . GLY A 1 188 ? -3.350 16.694 9.901 1.00 89.94 188 GLY A C 1
ATOM 1477 O O . GLY A 1 188 ? -2.231 17.141 10.134 1.00 89.94 188 GLY A O 1
ATOM 1478 N N . LYS A 1 189 ? -4.373 16.859 10.750 1.00 88.62 189 LYS A N 1
ATOM 1479 C CA . LYS A 1 189 ? -4.312 17.608 12.015 1.00 88.62 189 LYS A CA 1
ATOM 1480 C C . LYS A 1 189 ? -3.894 16.749 13.221 1.00 88.62 189 LYS A C 1
ATOM 1482 O O . LYS A 1 189 ? -3.834 17.272 14.334 1.00 88.62 189 LYS A O 1
ATOM 1487 N N . CYS A 1 190 ? -3.627 15.459 13.029 1.00 87.06 190 CYS A N 1
ATOM 1488 C CA . CYS A 1 190 ? -3.342 14.486 14.086 1.00 87.06 190 CYS A CA 1
ATOM 1489 C C . CYS A 1 190 ? -1.839 14.238 14.258 1.00 87.06 190 CYS A C 1
ATOM 1491 O O . CYS A 1 190 ? -1.311 13.174 13.932 1.00 87.06 190 CYS A O 1
ATOM 1493 N N . GLY A 1 191 ? -1.145 15.239 14.803 1.00 87.25 191 GLY A N 1
ATOM 1494 C CA . GLY A 1 191 ? 0.250 15.097 15.217 1.00 87.25 191 GLY A CA 1
ATOM 1495 C C . GLY A 1 191 ? 0.425 14.240 16.475 1.00 87.25 191 GLY A C 1
ATOM 1496 O O . GLY A 1 191 ? -0.513 14.049 17.248 1.00 87.25 191 GLY A O 1
ATOM 1497 N N . SER A 1 192 ? 1.655 13.763 16.682 1.00 89.19 192 SER A N 1
ATOM 1498 C CA . SER A 1 192 ? 2.050 12.996 17.874 1.00 89.19 192 SER A CA 1
ATOM 1499 C C . SER A 1 192 ? 1.910 13.826 19.146 1.00 89.19 192 SER A C 1
ATOM 1501 O O . SER A 1 192 ? 2.477 14.923 19.243 1.00 89.19 192 SER A O 1
ATOM 1503 N N . ARG A 1 193 ? 1.220 13.263 20.135 1.00 90.56 193 ARG A N 1
ATOM 1504 C CA . ARG A 1 193 ? 1.168 13.723 21.525 1.00 90.56 193 ARG A CA 1
ATOM 1505 C C . ARG A 1 193 ? 2.382 13.272 22.321 1.00 90.56 193 ARG A C 1
ATOM 1507 O O . ARG A 1 193 ? 2.616 13.832 23.380 1.00 90.56 193 ARG A O 1
ATOM 1514 N N . PHE A 1 194 ? 3.172 12.330 21.817 1.00 89.94 194 PHE A N 1
ATOM 1515 C CA . PHE A 1 194 ? 4.439 11.939 22.430 1.00 89.94 194 PHE A CA 1
ATOM 1516 C C . PHE A 1 194 ? 5.616 12.708 21.820 1.00 89.94 194 PHE A C 1
ATOM 1518 O O . PHE A 1 194 ? 5.665 12.937 20.601 1.00 89.94 194 PHE A O 1
ATOM 1525 N N . ASP A 1 195 ? 6.553 13.131 22.669 1.00 88.75 195 ASP A N 1
ATOM 1526 C CA . ASP A 1 195 ? 7.884 13.575 22.251 1.00 88.75 195 ASP A CA 1
ATOM 1527 C C . ASP A 1 195 ? 8.855 12.399 22.040 1.00 88.75 195 ASP A C 1
ATOM 1529 O O . ASP A 1 195 ? 8.457 11.233 22.057 1.00 88.75 195 ASP A O 1
ATOM 1533 N N . ARG A 1 196 ? 10.127 12.706 21.750 1.00 85.56 196 ARG A N 1
ATOM 1534 C CA . ARG A 1 196 ? 11.149 11.684 21.474 1.00 85.56 196 ARG A CA 1
ATOM 1535 C C . ARG A 1 196 ? 11.500 10.864 22.710 1.00 85.56 196 ARG A C 1
ATOM 1537 O O . ARG A 1 196 ? 12.014 9.767 22.560 1.00 85.56 196 ARG A O 1
ATOM 1544 N N . GLU A 1 197 ? 11.210 11.386 23.893 1.00 86.62 197 GLU A N 1
ATOM 1545 C CA . GLU A 1 197 ? 11.458 10.781 25.193 1.00 86.62 197 GLU A CA 1
ATOM 1546 C C . GLU A 1 197 ? 10.188 10.120 25.764 1.00 86.62 197 GLU A C 1
ATOM 1548 O O . GLU A 1 197 ? 10.197 9.651 26.901 1.00 86.62 197 GLU A O 1
ATOM 1553 N N . GLY A 1 198 ? 9.093 10.075 24.992 1.00 85.38 198 GLY A N 1
ATOM 1554 C CA . GLY A 1 198 ? 7.824 9.460 25.388 1.00 85.38 198 GLY A CA 1
ATOM 1555 C C . GLY A 1 198 ? 6.989 10.298 26.359 1.00 85.38 198 GLY A C 1
ATOM 1556 O O . GLY A 1 198 ? 6.044 9.778 26.949 1.00 85.38 198 GLY A O 1
ATOM 1557 N N . ARG A 1 199 ? 7.303 11.585 26.545 1.00 88.44 199 ARG A N 1
ATOM 1558 C CA . ARG A 1 199 ? 6.506 12.492 27.381 1.00 88.44 199 ARG A CA 1
ATOM 1559 C C . ARG A 1 199 ? 5.323 13.037 26.596 1.00 88.44 199 ARG A C 1
ATOM 1561 O O . ARG A 1 199 ? 5.420 13.325 25.400 1.00 88.44 199 ARG A O 1
ATOM 1568 N N . VAL A 1 200 ? 4.211 13.232 27.293 1.00 90.19 200 VAL A N 1
ATOM 1569 C CA . VAL A 1 200 ? 2.986 13.784 26.716 1.00 90.19 200 VAL A CA 1
ATOM 1570 C C . VAL A 1 200 ? 3.115 15.298 26.530 1.00 90.19 200 VAL A C 1
ATOM 1572 O O . VAL A 1 200 ? 3.421 16.039 27.463 1.00 90.19 200 VAL A O 1
ATOM 1575 N N . ARG A 1 201 ? 2.819 15.771 25.320 1.00 88.31 201 ARG A N 1
ATOM 1576 C CA . ARG A 1 201 ? 2.802 17.178 24.914 1.00 88.31 201 ARG A CA 1
ATOM 1577 C C . ARG A 1 201 ? 1.573 17.500 24.068 1.00 88.31 201 ARG A C 1
ATOM 1579 O O . ARG A 1 201 ? 0.873 16.617 23.570 1.00 88.31 201 ARG A O 1
ATOM 1586 N N . ALA A 1 202 ? 1.341 18.792 23.851 1.00 85.38 202 ALA A N 1
ATOM 1587 C CA . ALA A 1 202 ? 0.370 19.229 22.858 1.00 85.38 202 ALA A CA 1
ATOM 1588 C C . ALA A 1 202 ? 0.795 18.742 21.455 1.00 85.38 202 ALA A C 1
ATOM 1590 O O . ALA A 1 202 ? 1.969 18.881 21.093 1.00 85.38 202 ALA A O 1
ATOM 1591 N N . PRO A 1 203 ? -0.130 18.180 20.660 1.00 81.19 203 PRO A N 1
ATOM 1592 C CA . PRO A 1 203 ? 0.194 17.674 19.336 1.00 81.19 203 PRO A CA 1
ATOM 1593 C C . PRO A 1 203 ? 0.599 18.819 18.405 1.00 81.19 203 PRO A C 1
ATOM 1595 O O . PRO A 1 203 ? -0.022 19.888 18.393 1.00 81.19 203 PRO A O 1
ATOM 1598 N N . SER A 1 204 ? 1.631 18.588 17.592 1.00 74.69 204 SER A N 1
ATOM 1599 C CA . SER A 1 204 ? 1.985 19.515 16.520 1.00 74.69 204 SER A CA 1
ATOM 1600 C C . SER A 1 204 ? 0.888 19.508 15.452 1.00 74.69 204 SER A C 1
ATOM 1602 O O . SER A 1 204 ? 0.366 18.461 15.073 1.00 74.69 204 SER A O 1
ATOM 1604 N N . LYS A 1 205 ? 0.512 20.690 14.957 1.00 69.50 205 LYS A N 1
ATOM 1605 C CA . LYS A 1 205 ? -0.425 20.801 13.836 1.00 69.50 205 LYS A CA 1
ATOM 1606 C C . LYS A 1 205 ? 0.371 20.738 12.535 1.00 69.50 205 LYS A C 1
ATOM 1608 O O . LYS A 1 205 ? 1.119 21.667 12.245 1.00 69.50 205 LYS A O 1
ATOM 1613 N N . SER A 1 206 ? 0.205 19.676 11.754 1.00 66.94 206 SER A N 1
ATOM 1614 C CA . SER A 1 206 ? 0.578 19.670 10.335 1.00 66.94 206 SER A CA 1
ATOM 1615 C C . SER A 1 206 ? -0.631 20.039 9.472 1.00 66.94 206 SER A C 1
ATOM 1617 O O . SER A 1 206 ? -1.779 19.840 9.861 1.00 66.94 206 SER A O 1
ATOM 1619 N N . GLY A 1 207 ? -0.386 20.642 8.307 1.00 74.19 207 GLY A N 1
ATOM 1620 C CA . GLY A 1 207 ? -1.431 20.899 7.306 1.00 74.19 207 GLY A CA 1
ATOM 1621 C C . GLY A 1 207 ? -1.628 19.742 6.322 1.00 74.19 207 GLY A C 1
ATOM 1622 O O . GLY A 1 207 ? -2.647 19.691 5.641 1.00 74.19 207 GLY A O 1
ATOM 1623 N N . LYS A 1 208 ? -0.662 18.818 6.253 1.00 84.62 208 LYS A N 1
ATOM 1624 C CA . LYS A 1 208 ? -0.644 17.676 5.335 1.00 84.62 208 LYS A CA 1
ATOM 1625 C C . LYS A 1 208 ? -0.794 16.363 6.098 1.00 84.62 208 LYS A C 1
ATOM 1627 O O . LYS A 1 208 ? -0.267 16.221 7.201 1.00 84.62 208 LYS A O 1
ATOM 1632 N N . THR A 1 209 ? -1.479 15.405 5.489 1.00 88.81 209 THR A N 1
ATOM 1633 C CA . THR A 1 209 ? -1.680 14.065 6.046 1.00 88.81 209 THR A CA 1
ATOM 1634 C C . THR A 1 209 ? -0.467 13.207 5.775 1.00 88.81 209 THR A C 1
ATOM 1636 O O . THR A 1 209 ? -0.259 12.773 4.650 1.00 88.81 209 THR A O 1
ATOM 1639 N N . SER A 1 210 ? 0.332 12.977 6.817 1.00 90.38 210 SER A N 1
ATOM 1640 C CA . SER A 1 210 ? 1.427 12.016 6.749 1.00 90.38 210 SER A CA 1
ATOM 1641 C C . SER A 1 210 ? 0.996 10.614 7.166 1.00 90.38 210 SER A C 1
ATOM 1643 O O . SER A 1 210 ? -0.041 10.449 7.816 1.00 90.38 210 SER A O 1
ATOM 1645 N N . TRP A 1 211 ? 1.823 9.609 6.872 1.00 89.88 211 TRP A N 1
ATOM 1646 C CA . TRP A 1 211 ? 1.609 8.230 7.329 1.00 89.88 211 TRP A CA 1
ATOM 1647 C C . TRP A 1 211 ? 1.311 8.133 8.830 1.00 89.88 211 TRP A C 1
ATOM 1649 O O . TRP A 1 211 ? 0.309 7.552 9.237 1.00 89.88 211 TRP A O 1
ATOM 1659 N N . GLY A 1 212 ? 2.135 8.778 9.661 1.00 90.12 212 GLY A N 1
ATOM 1660 C CA . GLY A 1 212 ? 1.931 8.783 11.110 1.00 90.12 212 GLY A CA 1
ATOM 1661 C C . GLY A 1 212 ? 0.661 9.526 11.532 1.00 90.12 212 GLY A C 1
ATOM 1662 O O . GLY A 1 212 ? 0.029 9.148 12.511 1.00 90.12 212 GLY A O 1
ATOM 1663 N N . CYS A 1 213 ? 0.265 10.577 10.808 1.00 92.12 213 CYS A N 1
ATOM 1664 C CA . CYS A 1 213 ? -0.991 11.275 11.083 1.00 92.12 213 CYS A CA 1
ATOM 1665 C C . CYS A 1 213 ? -2.209 10.389 10.793 1.00 92.12 213 CYS A C 1
ATOM 1667 O O . CYS A 1 213 ? -3.154 10.368 11.578 1.00 92.12 213 CYS A O 1
ATOM 1669 N N . TRP A 1 214 ? -2.172 9.638 9.690 1.00 94.25 214 TRP A N 1
ATOM 1670 C CA . TRP A 1 214 ? -3.221 8.687 9.329 1.00 94.25 214 TRP A CA 1
ATOM 1671 C C . TRP A 1 214 ? -3.316 7.530 10.324 1.00 94.25 214 TRP A C 1
ATOM 1673 O O . TRP A 1 214 ? -4.407 7.261 10.826 1.00 94.25 214 TRP A O 1
ATOM 1683 N N . LEU A 1 215 ? -2.179 6.914 10.672 1.00 93.56 215 LEU A N 1
ATOM 1684 C CA . LEU A 1 215 ? -2.114 5.842 11.668 1.00 93.56 215 LEU A CA 1
ATOM 1685 C C . LEU A 1 215 ? -2.718 6.303 12.998 1.00 93.56 215 LEU A C 1
ATOM 1687 O O . LEU A 1 215 ? -3.632 5.668 13.504 1.00 93.56 215 LEU A O 1
ATOM 1691 N N . ARG A 1 216 ? -2.321 7.470 13.519 1.00 93.12 216 ARG A N 1
ATOM 1692 C CA . ARG A 1 216 ? -2.902 8.015 14.761 1.00 93.12 216 ARG A CA 1
ATOM 1693 C C . ARG A 1 216 ? -4.386 8.336 14.662 1.00 93.12 216 ARG A C 1
ATOM 1695 O O . ARG A 1 216 ? -5.064 8.367 15.680 1.00 93.12 216 ARG A O 1
ATOM 1702 N N . TYR A 1 217 ? -4.889 8.667 13.475 1.00 94.81 217 TYR A N 1
ATOM 1703 C CA . TYR A 1 217 ? -6.294 9.023 13.299 1.00 94.81 217 TYR A CA 1
ATOM 1704 C C . TYR A 1 217 ? -7.210 7.798 13.338 1.00 94.81 217 TYR A C 1
ATOM 1706 O O . TYR A 1 217 ? -8.297 7.891 13.910 1.00 94.81 217 TYR A O 1
ATOM 1714 N N . PHE A 1 218 ? -6.770 6.680 12.753 1.00 96.19 218 PHE A N 1
ATOM 1715 C CA . PHE A 1 218 ? -7.540 5.436 12.643 1.00 96.19 218 PHE A CA 1
ATOM 1716 C C . PHE A 1 218 ? -7.201 4.382 13.698 1.00 96.19 218 PHE A C 1
ATOM 1718 O O . PHE A 1 218 ? -8.057 3.564 14.004 1.00 96.19 218 PHE A O 1
ATOM 1725 N N . PHE A 1 219 ? -5.997 4.419 14.263 1.00 95.06 219 PHE A N 1
ATOM 1726 C CA . PHE A 1 219 ? -5.531 3.480 15.275 1.00 95.06 219 PHE A CA 1
ATOM 1727 C C . PHE A 1 219 ? -5.287 4.197 16.607 1.00 95.06 219 PHE A C 1
ATOM 1729 O O . PHE A 1 219 ? -6.215 4.700 17.240 1.00 95.06 219 PHE A O 1
ATOM 1736 N N . LYS A 1 220 ? -4.030 4.273 17.035 1.00 94.06 220 LYS A N 1
ATOM 1737 C CA . LYS A 1 220 ? -3.603 4.850 18.301 1.00 94.06 220 LYS A CA 1
ATOM 1738 C C . LYS A 1 220 ? -2.379 5.723 18.080 1.00 94.06 220 LYS A C 1
ATOM 1740 O O . LYS A 1 220 ? -1.578 5.499 17.175 1.00 94.06 220 LYS A O 1
ATOM 1745 N N . ASP A 1 221 ? -2.233 6.726 18.927 1.00 92.19 221 ASP A N 1
ATOM 1746 C CA . ASP A 1 221 ? -0.959 7.381 19.164 1.00 92.19 221 ASP A CA 1
ATOM 1747 C C . ASP A 1 221 ? -0.258 6.635 20.293 1.00 92.19 221 ASP A C 1
ATOM 1749 O O . ASP A 1 221 ? -0.785 6.549 21.405 1.00 92.19 221 ASP A O 1
ATOM 1753 N N . LEU A 1 222 ? 0.899 6.069 19.972 1.00 91.44 222 LEU A N 1
ATOM 1754 C CA . LEU A 1 222 ? 1.722 5.267 20.865 1.00 91.44 222 LEU A CA 1
ATOM 1755 C C . LEU A 1 222 ? 3.084 5.954 21.050 1.00 91.44 222 LEU A C 1
ATOM 1757 O O . LEU A 1 222 ? 3.533 6.689 20.160 1.00 91.44 222 LEU A O 1
ATOM 1761 N N . PRO A 1 223 ? 3.738 5.765 22.207 1.00 89.44 223 PRO A N 1
ATOM 1762 C CA . PRO A 1 223 ? 5.077 6.282 22.437 1.00 89.44 223 PRO A CA 1
ATOM 1763 C C . PRO A 1 223 ? 6.070 5.623 21.476 1.00 89.44 223 PRO A C 1
ATOM 1765 O O . PRO A 1 223 ? 5.835 4.496 21.043 1.00 89.44 223 PRO A O 1
ATOM 1768 N N . PRO A 1 224 ? 7.202 6.281 21.162 1.00 87.25 224 PRO A N 1
ATOM 1769 C CA . PRO A 1 224 ? 8.180 5.711 20.246 1.00 87.25 224 PRO A CA 1
ATOM 1770 C C . PRO A 1 224 ? 8.602 4.287 20.660 1.00 87.25 224 PRO A C 1
ATOM 1772 O O . PRO A 1 224 ? 8.699 4.005 21.858 1.00 87.25 224 PRO A O 1
ATOM 1775 N N . PRO A 1 225 ? 8.894 3.391 19.699 1.00 83.00 225 PRO A N 1
ATOM 1776 C CA . PRO A 1 225 ? 9.218 2.000 19.999 1.00 83.00 225 PRO A CA 1
ATOM 1777 C C . PRO A 1 225 ? 10.338 1.861 21.036 1.00 83.00 225 PRO A C 1
ATOM 1779 O O . PRO A 1 225 ? 11.399 2.472 20.906 1.00 83.00 225 PRO A O 1
ATOM 1782 N N . GLY A 1 226 ? 10.104 1.034 22.056 1.00 83.06 226 GLY A N 1
ATOM 1783 C CA . GLY A 1 226 ? 11.061 0.794 23.141 1.00 83.06 226 GLY A CA 1
ATOM 1784 C C . GLY A 1 226 ? 11.103 1.881 24.220 1.00 83.06 226 GLY A C 1
ATOM 1785 O O . GLY A 1 226 ? 11.922 1.781 25.132 1.00 83.06 226 GLY A O 1
ATOM 1786 N N . ILE A 1 227 ? 10.236 2.895 24.150 1.00 86.94 227 ILE A N 1
ATOM 1787 C CA . ILE A 1 227 ? 10.140 3.951 25.158 1.00 86.94 227 ILE A CA 1
ATOM 1788 C C . ILE A 1 227 ? 8.894 3.743 26.009 1.00 86.94 227 ILE A C 1
ATOM 1790 O O . ILE A 1 227 ? 7.777 3.664 25.503 1.00 86.94 227 ILE A O 1
ATOM 1794 N N . VAL A 1 228 ? 9.095 3.700 27.324 1.00 86.94 228 VAL A N 1
ATOM 1795 C CA . VAL A 1 228 ? 8.008 3.674 28.303 1.00 86.94 228 VAL A CA 1
ATOM 1796 C C . VAL A 1 228 ? 7.763 5.104 28.789 1.00 86.94 228 VAL A C 1
ATOM 1798 O O . VAL A 1 228 ? 8.710 5.743 29.259 1.00 86.94 228 VAL A O 1
ATOM 1801 N N . PRO A 1 229 ? 6.529 5.627 28.690 1.00 88.38 229 PRO A N 1
ATOM 1802 C CA . PRO A 1 229 ? 6.199 6.948 29.207 1.00 88.38 229 PRO A CA 1
ATOM 1803 C C . PRO A 1 229 ? 6.492 7.079 30.708 1.00 88.38 229 PRO A C 1
ATOM 1805 O O . PRO A 1 229 ? 6.407 6.091 31.444 1.00 88.38 229 PRO A O 1
ATOM 1808 N N . PRO A 1 230 ? 6.810 8.292 31.199 1.00 88.81 230 PRO A N 1
ATOM 1809 C CA . PRO A 1 230 ? 7.020 8.525 32.622 1.00 88.81 230 PRO A CA 1
ATOM 1810 C C . PRO A 1 230 ? 5.821 8.080 33.468 1.00 88.81 230 PRO A C 1
ATOM 1812 O O . PRO A 1 230 ? 4.668 8.219 33.056 1.00 88.81 230 PRO A O 1
ATOM 1815 N N . VAL A 1 231 ? 6.097 7.602 34.685 1.00 87.31 231 VAL A N 1
ATOM 1816 C CA . VAL A 1 231 ? 5.064 7.155 35.632 1.00 87.31 231 VAL A CA 1
ATOM 1817 C C . VAL A 1 231 ? 4.009 8.250 35.829 1.00 87.31 231 VAL A C 1
ATOM 1819 O O . VAL A 1 231 ? 4.340 9.401 36.108 1.00 87.31 231 VAL A O 1
ATOM 1822 N N . GLY A 1 232 ? 2.735 7.879 35.684 1.00 86.94 232 GLY A N 1
ATOM 1823 C CA . GLY A 1 232 ? 1.595 8.789 35.820 1.00 86.94 232 GLY A CA 1
ATOM 1824 C C . GLY A 1 232 ? 1.185 9.519 34.536 1.00 86.94 232 GLY A C 1
ATOM 1825 O O . GLY A 1 232 ? 0.219 10.278 34.568 1.00 86.94 232 GLY A O 1
ATOM 1826 N N . GLN A 1 233 ? 1.872 9.300 33.409 1.00 88.88 233 GLN A N 1
ATOM 1827 C CA . GLN A 1 233 ? 1.442 9.794 32.097 1.00 88.88 233 GLN A CA 1
ATOM 1828 C C . GLN A 1 233 ? 0.676 8.727 31.306 1.00 88.88 233 GLN A C 1
ATOM 1830 O O . GLN A 1 233 ? 0.802 7.530 31.560 1.00 88.88 233 GLN A O 1
ATOM 1835 N N . ALA A 1 234 ? -0.135 9.176 30.344 1.00 88.38 234 ALA A N 1
ATOM 1836 C CA . ALA A 1 234 ? -0.864 8.285 29.448 1.00 88.38 234 ALA A CA 1
ATOM 1837 C C . ALA A 1 234 ? 0.105 7.455 28.593 1.00 88.38 234 ALA A C 1
ATOM 1839 O O . ALA A 1 234 ? 1.105 7.977 28.101 1.00 88.38 234 ALA A O 1
ATOM 1840 N N . THR A 1 235 ? -0.220 6.178 28.399 1.00 89.62 235 THR A N 1
ATOM 1841 C CA . THR A 1 235 ? 0.578 5.235 27.602 1.00 89.62 235 THR A CA 1
ATOM 1842 C C . THR A 1 235 ? 0.106 5.106 26.162 1.00 89.62 235 THR A C 1
ATOM 1844 O O . THR A 1 235 ? 0.858 4.642 25.316 1.00 89.62 235 THR A O 1
ATOM 1847 N N . GLU A 1 236 ? -1.118 5.540 25.871 1.00 92.69 236 GLU A N 1
ATOM 1848 C CA . GLU A 1 236 ? -1.696 5.555 24.533 1.00 92.69 236 GLU A CA 1
ATOM 1849 C C . GLU A 1 236 ? -2.790 6.625 24.430 1.00 92.69 236 GLU A C 1
ATOM 1851 O O . GLU A 1 236 ? -3.384 7.029 25.434 1.00 92.69 236 GLU A O 1
ATOM 1856 N N . PHE A 1 237 ? -3.081 7.071 23.209 1.00 92.81 237 PHE A N 1
ATOM 1857 C CA . PHE A 1 237 ? -4.275 7.858 22.905 1.00 92.81 237 PHE A CA 1
ATOM 1858 C C . PHE A 1 237 ? -4.993 7.254 21.706 1.00 92.81 237 PHE A C 1
ATOM 1860 O O . PHE A 1 237 ? -4.385 7.064 20.658 1.00 92.81 237 PHE A O 1
ATOM 1867 N N . HIS A 1 238 ? -6.290 6.986 21.829 1.00 94.69 238 HIS A N 1
ATOM 1868 C CA . HIS A 1 238 ? -7.062 6.444 20.711 1.00 94.69 238 HIS A CA 1
ATOM 1869 C C . HIS A 1 238 ? -7.309 7.508 19.645 1.00 94.69 238 HIS A C 1
ATOM 1871 O O . HIS A 1 238 ? -7.577 8.680 19.942 1.00 94.69 238 HIS A O 1
ATOM 1877 N N . GLY A 1 239 ? -7.201 7.083 18.392 1.00 93.38 239 GLY A N 1
ATOM 1878 C CA . GLY A 1 239 ? -7.551 7.881 17.235 1.00 93.38 239 GLY A CA 1
ATOM 1879 C C . GLY A 1 239 ? -9.041 8.180 17.186 1.00 93.38 239 GLY A C 1
ATOM 1880 O O . GLY A 1 239 ? -9.868 7.472 17.750 1.00 93.38 239 GLY A O 1
ATOM 1881 N N . LYS A 1 240 ? -9.414 9.243 16.473 1.00 93.94 240 LYS A N 1
ATOM 1882 C CA . LYS A 1 240 ? -10.825 9.637 16.350 1.00 93.94 240 LYS A CA 1
ATOM 1883 C C . LYS A 1 240 ? -11.674 8.578 15.631 1.00 93.94 240 LYS A C 1
ATOM 1885 O O . LYS A 1 240 ? -12.872 8.508 15.880 1.00 93.94 240 LYS A O 1
ATOM 1890 N N . MET A 1 241 ? -11.071 7.830 14.710 1.00 95.00 241 MET A N 1
ATOM 1891 C CA . MET A 1 241 ? -11.719 6.757 13.952 1.00 95.00 241 MET A CA 1
ATOM 1892 C C . MET A 1 241 ? -11.380 5.362 14.495 1.00 95.00 241 MET A C 1
ATOM 1894 O O . MET A 1 241 ? -11.749 4.377 13.852 1.00 95.00 241 MET A O 1
ATOM 1898 N N . PHE A 1 242 ? -10.712 5.278 15.651 1.00 93.69 242 PHE A N 1
ATOM 1899 C CA . PHE A 1 242 ? -10.506 4.013 16.351 1.00 93.69 242 PHE A CA 1
ATOM 1900 C C . PHE A 1 242 ? -11.869 3.384 16.661 1.00 93.69 242 PHE A C 1
ATOM 1902 O O . PHE A 1 242 ? -12.793 4.089 17.068 1.00 93.69 242 PHE A O 1
ATOM 1909 N N . ASP A 1 243 ? -12.007 2.093 16.371 1.00 90.50 243 ASP A N 1
ATOM 1910 C CA . ASP A 1 243 ? -13.251 1.307 16.470 1.00 90.50 243 ASP A CA 1
ATOM 1911 C C . ASP A 1 243 ? -14.477 1.888 15.743 1.00 90.50 243 ASP A C 1
ATOM 1913 O O . ASP A 1 243 ? -15.622 1.524 16.012 1.00 90.50 243 ASP A O 1
ATOM 1917 N N . SER A 1 244 ? -14.260 2.788 14.780 1.00 94.56 244 SER A N 1
ATOM 1918 C CA . SER A 1 244 ? -15.329 3.233 13.888 1.00 94.56 244 SER A CA 1
ATOM 1919 C C . SER A 1 244 ? -15.611 2.200 12.797 1.00 94.56 244 SER A C 1
ATOM 1921 O O . SER A 1 244 ? -14.773 1.367 12.457 1.00 94.56 244 SER A O 1
ATOM 1923 N N . ASP A 1 245 ? -16.756 2.335 12.136 1.00 92.81 245 ASP A N 1
ATOM 1924 C CA . ASP A 1 245 ? -17.102 1.578 10.928 1.00 92.81 245 ASP A CA 1
ATOM 1925 C C . ASP A 1 245 ? -16.130 1.807 9.751 1.00 92.81 245 ASP A C 1
ATOM 1927 O O . ASP A 1 245 ? -16.143 1.057 8.780 1.00 92.81 245 ASP A O 1
ATOM 1931 N N . LEU A 1 246 ? -15.261 2.823 9.828 1.00 95.94 246 LEU A N 1
ATOM 1932 C CA . LEU A 1 246 ? -14.191 3.069 8.859 1.00 95.94 246 LEU A CA 1
ATOM 1933 C C . LEU A 1 246 ? -12.818 2.573 9.321 1.00 95.94 246 LEU A C 1
ATOM 1935 O O . LEU A 1 246 ? -11.851 2.790 8.592 1.00 95.94 246 LEU A O 1
ATOM 1939 N N . HIS A 1 247 ? -12.697 1.934 10.489 1.00 96.38 247 HIS A N 1
ATOM 1940 C CA . HIS A 1 247 ? -11.407 1.479 11.016 1.00 96.38 247 HIS A CA 1
ATOM 1941 C C . HIS A 1 247 ? -10.706 0.560 10.005 1.00 96.38 247 HIS A C 1
ATOM 1943 O O . HIS A 1 247 ? -9.622 0.897 9.522 1.00 96.38 247 HIS A O 1
ATOM 1949 N N . LEU A 1 248 ? -11.353 -0.537 9.597 1.00 97.19 248 LEU A N 1
ATOM 1950 C CA . LEU A 1 248 ? -10.775 -1.476 8.631 1.00 97.19 248 LEU A CA 1
ATOM 1951 C C . LEU A 1 248 ? -10.480 -0.814 7.276 1.00 97.19 248 LEU A C 1
ATOM 1953 O O . LEU A 1 248 ? -9.460 -1.099 6.655 1.00 97.19 248 LEU A O 1
ATOM 1957 N N . ALA A 1 249 ? -11.327 0.121 6.835 1.00 97.38 249 ALA A N 1
ATOM 1958 C CA . ALA A 1 249 ? -11.092 0.862 5.597 1.00 97.38 249 ALA A CA 1
ATOM 1959 C C . ALA A 1 249 ? -9.837 1.738 5.709 1.00 97.38 249 ALA A C 1
ATOM 1961 O O . ALA A 1 249 ? -9.009 1.758 4.802 1.00 97.38 249 ALA A O 1
ATOM 1962 N N . GLY A 1 250 ? -9.659 2.428 6.837 1.00 96.88 250 GLY A N 1
ATOM 1963 C CA . GLY A 1 250 ? -8.469 3.221 7.127 1.00 96.88 250 GLY A CA 1
ATOM 1964 C C . GLY A 1 250 ? -7.196 2.379 7.178 1.00 96.88 250 GLY A C 1
ATOM 1965 O O . GLY A 1 250 ? -6.169 2.787 6.631 1.00 96.88 250 GLY A O 1
ATOM 1966 N N . PHE A 1 251 ? -7.286 1.191 7.773 1.00 96.62 251 PHE A N 1
ATOM 1967 C CA . PHE A 1 251 ? -6.216 0.198 7.784 1.00 96.62 251 PHE A CA 1
ATOM 1968 C C . PHE A 1 251 ? -5.851 -0.262 6.365 1.00 96.62 251 PHE A C 1
ATOM 1970 O O . PHE A 1 251 ? -4.686 -0.202 5.973 1.00 96.62 251 PHE A O 1
ATOM 1977 N N . LEU A 1 252 ? -6.840 -0.641 5.550 1.00 96.56 252 LEU A N 1
ATOM 1978 C CA . LEU A 1 252 ? -6.608 -1.112 4.183 1.00 96.56 252 LEU A CA 1
ATOM 1979 C C . LEU A 1 252 ? -6.089 -0.015 3.258 1.00 96.56 252 LEU A C 1
ATOM 1981 O O . LEU A 1 252 ? -5.231 -0.294 2.431 1.00 96.56 252 LEU A O 1
ATOM 1985 N N . VAL A 1 253 ? -6.538 1.235 3.414 1.00 96.00 253 VAL A N 1
ATOM 1986 C CA . VAL A 1 253 ? -5.955 2.380 2.695 1.00 96.00 253 VAL A CA 1
ATOM 1987 C C . VAL A 1 253 ? -4.461 2.470 2.967 1.00 96.00 253 VAL A C 1
ATOM 1989 O O . VAL A 1 253 ? -3.679 2.642 2.035 1.00 96.00 253 VAL A O 1
ATOM 1992 N N . TYR A 1 254 ? -4.064 2.348 4.232 1.00 93.50 254 TYR A N 1
ATOM 1993 C CA . TYR A 1 254 ? -2.664 2.408 4.616 1.00 93.50 254 TYR A CA 1
ATOM 1994 C C . TYR A 1 254 ? -1.877 1.244 4.007 1.00 93.50 254 TYR A C 1
ATOM 1996 O O . TYR A 1 254 ? -0.875 1.473 3.332 1.00 93.50 254 TYR A O 1
ATOM 2004 N N . TRP A 1 255 ? -2.368 0.013 4.180 1.00 92.25 255 TRP A N 1
ATOM 2005 C CA . TRP A 1 255 ? -1.735 -1.196 3.655 1.00 92.25 255 TRP A CA 1
ATOM 2006 C C . TRP A 1 255 ? -1.590 -1.164 2.125 1.00 92.25 255 TRP A C 1
ATOM 2008 O O . TRP A 1 255 ? -0.494 -1.359 1.603 1.00 92.25 255 TRP A O 1
ATOM 2018 N N . LEU A 1 256 ? -2.664 -0.833 1.400 1.00 92.19 256 LEU A N 1
ATOM 2019 C CA . LEU A 1 256 ? -2.655 -0.714 -0.060 1.00 92.19 256 LEU A CA 1
ATOM 2020 C C . LEU A 1 256 ? -1.685 0.367 -0.530 1.00 92.19 256 LEU A C 1
ATOM 2022 O O . LEU A 1 256 ? -0.906 0.131 -1.447 1.00 92.19 256 LEU A O 1
ATOM 2026 N N . SER A 1 257 ? -1.716 1.541 0.103 1.00 90.31 257 SER A N 1
ATOM 2027 C CA . SER A 1 257 ? -0.853 2.660 -0.281 1.00 90.31 257 SER A CA 1
ATOM 2028 C C . SER A 1 257 ? 0.621 2.379 -0.021 1.00 90.31 257 SER A C 1
ATOM 2030 O O . SER A 1 257 ? 1.464 2.968 -0.678 1.00 90.31 257 SER A O 1
ATOM 2032 N N . PHE A 1 258 ? 0.953 1.560 0.977 1.00 85.00 258 PHE A N 1
ATOM 2033 C CA . PHE A 1 258 ? 2.344 1.324 1.356 1.00 85.00 258 PHE A CA 1
ATOM 2034 C C . PHE A 1 258 ? 2.934 0.125 0.605 1.00 85.00 258 PHE A C 1
ATOM 2036 O O . PHE A 1 258 ? 4.035 0.222 0.069 1.00 85.00 258 PHE A O 1
ATOM 2043 N N . PHE A 1 259 ? 2.195 -0.989 0.538 1.00 82.25 259 PHE A N 1
ATOM 2044 C CA . PHE A 1 259 ? 2.720 -2.281 0.077 1.00 82.25 259 PHE A CA 1
ATOM 2045 C C . PHE A 1 259 ? 2.286 -2.687 -1.333 1.00 82.25 259 PHE A C 1
ATOM 2047 O O . PHE A 1 259 ? 2.916 -3.565 -1.916 1.00 82.25 259 PHE A O 1
ATOM 2054 N N . VAL A 1 260 ? 1.207 -2.105 -1.871 1.00 84.75 260 VAL A N 1
ATOM 2055 C CA . VAL A 1 260 ? 0.586 -2.593 -3.119 1.00 84.75 260 VAL A CA 1
ATOM 2056 C C . VAL A 1 260 ? 0.636 -1.554 -4.238 1.00 84.75 260 VAL A C 1
ATOM 2058 O O . VAL A 1 260 ? 1.007 -1.877 -5.359 1.00 84.75 260 VAL A O 1
ATOM 2061 N N . ILE A 1 261 ? 0.242 -0.311 -3.960 1.00 86.62 261 ILE A N 1
ATOM 2062 C CA . ILE A 1 261 ? 0.159 0.774 -4.946 1.00 86.62 261 ILE A CA 1
ATOM 2063 C C . ILE A 1 261 ? 0.761 2.047 -4.330 1.00 86.62 261 ILE A C 1
ATOM 2065 O O . ILE A 1 261 ? 0.023 2.993 -4.015 1.00 86.62 261 ILE A O 1
ATOM 2069 N N . PRO A 1 262 ? 2.091 2.083 -4.112 1.00 81.88 262 PRO A N 1
ATOM 2070 C CA . PRO A 1 262 ? 2.751 3.266 -3.591 1.00 81.88 262 PRO A CA 1
ATOM 2071 C C . PRO A 1 262 ? 2.625 4.439 -4.548 1.00 81.88 262 PRO A C 1
ATOM 2073 O O . PRO A 1 262 ? 2.629 4.289 -5.778 1.00 81.88 262 PRO A O 1
ATOM 2076 N N . ASP A 1 263 ? 2.520 5.629 -3.960 1.00 79.75 263 ASP A N 1
ATOM 2077 C CA . ASP A 1 263 ? 2.428 6.881 -4.694 1.00 79.75 263 ASP A CA 1
ATOM 2078 C C . ASP A 1 263 ? 3.477 7.898 -4.274 1.00 79.75 263 ASP A C 1
ATOM 2080 O O . ASP A 1 263 ? 4.048 7.825 -3.184 1.00 79.75 263 ASP A O 1
ATOM 2084 N N . PHE A 1 264 ? 3.750 8.823 -5.191 1.00 72.38 264 PHE A N 1
ATOM 2085 C CA . PHE A 1 264 ? 4.681 9.917 -4.990 1.00 72.38 264 PHE A CA 1
ATOM 2086 C C . PHE A 1 264 ? 3.917 11.252 -4.918 1.00 72.38 264 PHE A C 1
ATOM 2088 O O . PHE A 1 264 ? 3.080 11.517 -5.783 1.00 72.38 264 PHE A O 1
ATOM 2095 N N . PRO A 1 265 ? 4.213 12.133 -3.943 1.00 71.50 265 PRO A N 1
ATOM 2096 C CA . PRO A 1 265 ? 5.250 12.006 -2.918 1.00 71.50 265 PRO A CA 1
ATOM 2097 C C . PRO A 1 265 ? 4.877 11.008 -1.815 1.00 71.50 265 PRO A C 1
ATOM 2099 O O . PRO A 1 265 ? 3.725 10.952 -1.387 1.00 71.50 265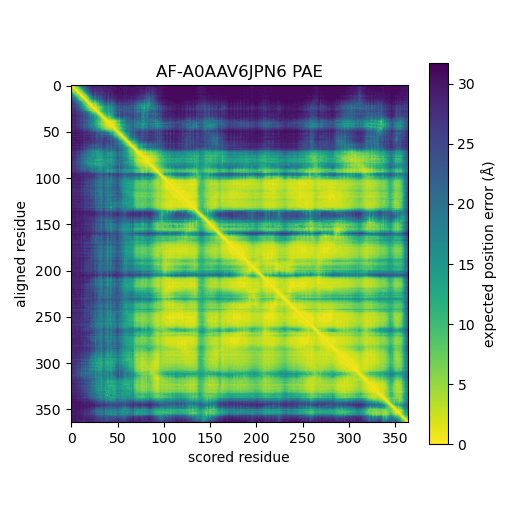 PRO A O 1
ATOM 2102 N N . TYR A 1 266 ? 5.871 10.285 -1.291 1.00 75.62 266 TYR A N 1
ATOM 2103 C CA . TYR A 1 266 ? 5.701 9.256 -0.252 1.00 75.62 266 TYR A CA 1
ATOM 2104 C C . TYR A 1 266 ? 5.438 9.847 1.153 1.00 75.62 266 TYR A C 1
ATOM 2106 O O . TYR A 1 266 ? 5.845 9.311 2.183 1.00 75.62 266 TYR A O 1
ATOM 2114 N N . GLU A 1 267 ? 4.786 11.007 1.233 1.00 81.81 267 GLU A N 1
ATOM 2115 C CA . GLU A 1 267 ? 4.548 11.707 2.499 1.00 81.81 267 GLU A CA 1
ATOM 2116 C C . GLU A 1 267 ? 3.412 11.054 3.309 1.00 81.81 267 GLU A C 1
ATOM 2118 O O . GLU A 1 267 ? 3.433 11.116 4.542 1.00 81.81 267 GLU A O 1
ATOM 2123 N N . GLY A 1 268 ? 2.447 10.400 2.652 1.00 86.38 268 GLY A N 1
ATOM 2124 C CA . GLY A 1 268 ? 1.285 9.790 3.296 1.00 86.38 268 GLY A CA 1
ATOM 2125 C C . GLY A 1 268 ? 0.476 8.864 2.381 1.00 86.38 268 GLY A C 1
ATOM 2126 O O . GLY A 1 268 ? 0.899 8.588 1.260 1.00 86.38 268 GLY A O 1
ATOM 2127 N N . PRO A 1 269 ? -0.685 8.376 2.857 1.00 89.75 269 PRO A N 1
ATOM 2128 C CA . PRO A 1 269 ? -1.495 7.417 2.115 1.00 89.75 269 PRO A CA 1
ATOM 2129 C C . PRO A 1 269 ? -1.992 7.956 0.773 1.00 89.75 269 PRO A C 1
ATOM 2131 O O . PRO A 1 269 ? -2.388 9.117 0.648 1.00 89.75 269 PRO A O 1
ATOM 2134 N N . ASN A 1 270 ? -2.052 7.072 -0.214 1.00 88.94 270 ASN A N 1
ATOM 2135 C CA . ASN A 1 270 ? -2.574 7.358 -1.533 1.00 88.94 270 ASN A CA 1
ATOM 2136 C C . ASN A 1 270 ? -4.110 7.440 -1.478 1.00 88.94 270 ASN A C 1
ATOM 2138 O O . ASN A 1 270 ? -4.796 6.538 -1.003 1.00 88.94 270 ASN A O 1
ATOM 2142 N N . HIS A 1 271 ? -4.683 8.531 -1.975 1.00 88.00 271 HIS A N 1
ATOM 2143 C CA . HIS A 1 271 ? -6.133 8.714 -1.981 1.00 88.00 271 HIS A CA 1
ATOM 2144 C C . HIS A 1 271 ? -6.831 7.987 -3.138 1.00 88.00 271 HIS A C 1
ATOM 2146 O O . HIS A 1 271 ? -8.048 7.786 -3.092 1.00 88.00 271 HIS A O 1
ATOM 2152 N N . THR A 1 272 ? -6.088 7.567 -4.168 1.00 89.81 272 THR A N 1
ATOM 2153 C CA . THR A 1 272 ? -6.648 6.834 -5.311 1.00 89.81 272 THR A CA 1
ATOM 2154 C C . THR A 1 272 ? -7.056 5.409 -4.942 1.00 89.81 272 THR A C 1
ATOM 2156 O O . THR A 1 272 ? -7.934 4.850 -5.594 1.00 89.81 272 THR A O 1
ATOM 2159 N N . VAL A 1 273 ? -6.520 4.851 -3.848 1.00 92.81 273 VAL A N 1
ATOM 2160 C CA . VAL A 1 273 ? -6.879 3.505 -3.369 1.00 92.81 273 VAL A CA 1
ATOM 2161 C C . VAL A 1 273 ? -8.137 3.472 -2.495 1.00 92.81 273 VAL A C 1
ATOM 2163 O O . VAL A 1 273 ? -8.540 2.397 -2.063 1.00 92.81 273 VAL A O 1
ATOM 2166 N N . PHE A 1 274 ? -8.797 4.604 -2.220 1.00 95.31 274 PHE A N 1
ATOM 2167 C CA . PHE A 1 274 ? -9.983 4.615 -1.347 1.00 95.31 274 PHE A CA 1
ATOM 2168 C C . PHE A 1 274 ? -11.140 3.745 -1.869 1.00 95.31 274 PHE A C 1
ATOM 2170 O O . PHE A 1 274 ? -11.677 2.977 -1.072 1.00 95.31 274 PHE A O 1
ATOM 2177 N N . PRO A 1 275 ? -11.516 3.792 -3.166 1.00 94.94 275 PRO A N 1
ATOM 2178 C CA . PRO A 1 275 ? -12.492 2.860 -3.740 1.00 94.94 275 PRO A CA 1
ATOM 2179 C C . PRO A 1 275 ? -12.129 1.391 -3.509 1.00 94.94 275 PRO A C 1
ATOM 2181 O O . PRO A 1 275 ? -12.978 0.579 -3.143 1.00 94.94 275 PRO A O 1
ATOM 2184 N N . LEU A 1 276 ? -10.849 1.065 -3.692 1.00 93.56 276 LEU A N 1
ATOM 2185 C CA . LEU A 1 276 ? -10.335 -0.289 -3.539 1.00 93.56 276 LEU A CA 1
ATOM 2186 C C . LEU A 1 276 ? -10.417 -0.744 -2.078 1.00 93.56 276 LEU A C 1
ATOM 2188 O O . LEU A 1 276 ? -10.936 -1.819 -1.803 1.00 93.56 276 LEU A O 1
ATOM 2192 N N . ALA A 1 277 ? -9.984 0.099 -1.137 1.00 96.19 277 ALA A N 1
ATOM 2193 C CA . ALA A 1 277 ? -10.079 -0.182 0.292 1.00 96.19 277 ALA A CA 1
ATOM 2194 C C . ALA A 1 277 ? -11.530 -0.415 0.733 1.00 96.19 277 ALA A C 1
ATOM 2196 O O . ALA A 1 277 ? -11.794 -1.368 1.459 1.00 96.19 277 ALA A O 1
ATOM 2197 N N . VAL A 1 278 ? -12.472 0.414 0.263 1.00 96.12 278 VAL A N 1
ATOM 2198 C CA . VAL A 1 278 ? -13.904 0.236 0.551 1.00 96.12 278 VAL A CA 1
ATOM 2199 C C . VAL A 1 278 ? -14.401 -1.107 0.026 1.00 96.12 278 VAL A C 1
ATOM 2201 O O . VAL A 1 278 ? -15.018 -1.852 0.778 1.00 96.12 278 VAL A O 1
ATOM 2204 N N . SER A 1 279 ? -14.071 -1.469 -1.210 1.00 93.00 279 SER A N 1
ATOM 2205 C CA . SER A 1 279 ? -14.505 -2.749 -1.793 1.00 93.00 279 SER A CA 1
ATOM 2206 C C . SER A 1 279 ? -13.988 -3.940 -0.977 1.00 93.00 279 SER A C 1
ATOM 2208 O O . SER A 1 279 ? -14.750 -4.821 -0.587 1.00 93.00 279 SER A O 1
ATOM 2210 N N . LEU A 1 280 ? -12.710 -3.909 -0.582 1.00 93.69 280 LEU A N 1
ATOM 2211 C CA . LEU A 1 280 ? -12.136 -4.938 0.289 1.00 93.69 280 LEU A CA 1
ATOM 2212 C C . LEU A 1 280 ? -12.826 -4.997 1.668 1.00 93.69 280 LEU A C 1
ATOM 2214 O O . LEU A 1 280 ? -13.002 -6.089 2.203 1.00 93.69 280 LEU A O 1
ATOM 2218 N N . THR A 1 281 ? -13.269 -3.864 2.240 1.00 95.62 281 THR A N 1
ATOM 2219 C CA . THR A 1 281 ? -14.041 -3.872 3.504 1.00 95.62 281 THR A CA 1
ATOM 2220 C C . THR A 1 281 ? -15.435 -4.472 3.392 1.00 95.62 281 THR A C 1
ATOM 2222 O O . THR A 1 281 ? -15.983 -4.911 4.401 1.00 95.62 281 THR A O 1
ATOM 2225 N N . LEU A 1 282 ? -16.005 -4.515 2.190 1.00 92.12 282 LEU A N 1
ATOM 2226 C CA . LEU A 1 282 ? -17.275 -5.195 1.934 1.00 92.12 282 LEU A CA 1
ATOM 2227 C C . LEU A 1 282 ? -17.082 -6.705 1.732 1.00 92.12 282 LEU A C 1
ATOM 2229 O O . LEU A 1 282 ? -18.058 -7.443 1.625 1.00 92.12 282 LEU A O 1
ATOM 2233 N N . GLY A 1 283 ? -15.829 -7.170 1.727 1.00 90.06 283 GLY A N 1
ATOM 2234 C CA . GLY A 1 283 ? -15.466 -8.556 1.459 1.00 90.06 283 GLY A CA 1
ATOM 2235 C C . GLY A 1 283 ? -15.318 -8.864 -0.029 1.00 90.06 283 GLY A C 1
ATOM 2236 O O . GLY A 1 283 ? -15.133 -10.031 -0.374 1.00 90.06 283 GLY A O 1
ATOM 2237 N N . ASP A 1 284 ? -15.363 -7.851 -0.902 1.00 89.75 284 ASP A N 1
ATOM 2238 C CA . ASP A 1 284 ? -15.192 -8.059 -2.335 1.00 89.75 284 ASP A CA 1
ATOM 2239 C C . ASP A 1 284 ? -13.774 -8.530 -2.639 1.00 89.75 284 ASP A C 1
ATOM 2241 O O . ASP A 1 284 ? -12.775 -8.020 -2.120 1.00 89.75 284 ASP A O 1
ATOM 2245 N N . PHE A 1 285 ? -13.686 -9.509 -3.531 1.00 86.25 285 PHE A N 1
ATOM 2246 C CA . PHE A 1 285 ? -12.415 -10.003 -4.017 1.00 86.25 285 PHE A CA 1
ATOM 2247 C C . PHE A 1 285 ? -11.943 -9.174 -5.215 1.00 86.25 285 PHE A C 1
ATOM 2249 O O . PHE A 1 285 ? -12.548 -9.210 -6.287 1.00 86.25 285 PHE A O 1
ATOM 2256 N N . VAL A 1 286 ? -10.810 -8.491 -5.050 1.00 84.69 286 VAL A N 1
ATOM 2257 C CA . VAL A 1 286 ? -10.106 -7.802 -6.137 1.00 84.69 286 VAL A CA 1
ATOM 2258 C C . VAL A 1 286 ? -8.744 -8.470 -6.352 1.00 84.69 286 VAL A C 1
ATOM 2260 O O . VAL A 1 286 ? -7.993 -8.624 -5.385 1.00 84.69 286 VAL A O 1
ATOM 2263 N N . PRO A 1 287 ? -8.376 -8.866 -7.587 1.00 81.38 287 PRO A N 1
ATOM 2264 C CA . PRO A 1 287 ? -7.067 -9.454 -7.856 1.00 81.38 287 PRO A CA 1
ATOM 2265 C C . PRO A 1 287 ? -5.971 -8.381 -7.740 1.00 81.38 287 PRO A C 1
ATOM 2267 O O . PRO A 1 287 ? -5.639 -7.683 -8.697 1.00 81.38 287 PRO A O 1
ATOM 2270 N N . LEU A 1 288 ? -5.412 -8.239 -6.536 1.00 84.56 288 LEU A N 1
ATOM 2271 C CA . LEU A 1 288 ? -4.396 -7.232 -6.225 1.00 84.56 288 LEU A CA 1
ATOM 2272 C C . LEU A 1 288 ? -3.062 -7.469 -6.950 1.00 84.56 288 LEU A C 1
ATOM 2274 O O . LEU A 1 288 ? -2.319 -6.513 -7.143 1.00 84.56 288 LEU A O 1
ATOM 2278 N N . GLY A 1 289 ? -2.758 -8.700 -7.378 1.00 82.31 289 GLY A N 1
ATOM 2279 C CA . GLY A 1 289 ? -1.520 -9.016 -8.102 1.00 82.31 289 GLY A CA 1
ATOM 2280 C C . GLY A 1 289 ? -1.395 -8.254 -9.433 1.00 82.31 289 GLY A C 1
ATOM 2281 O O . GLY A 1 289 ? -0.423 -7.528 -9.620 1.00 82.31 289 GLY A O 1
ATOM 2282 N N . PRO A 1 290 ? -2.384 -8.344 -10.342 1.00 81.56 290 PRO A N 1
ATOM 2283 C CA . PRO A 1 290 ? -2.425 -7.547 -11.565 1.00 81.56 290 PRO A CA 1
ATOM 2284 C C . PRO A 1 290 ? -2.384 -6.035 -11.323 1.00 81.56 290 PRO A C 1
ATOM 2286 O O . PRO A 1 290 ? -1.704 -5.328 -12.060 1.00 81.56 290 PRO A O 1
ATOM 2289 N N . LEU A 1 291 ? -3.067 -5.532 -10.287 1.00 82.00 291 LEU A N 1
ATOM 2290 C CA . LEU A 1 291 ? -3.026 -4.105 -9.935 1.00 82.00 291 LEU A CA 1
ATOM 2291 C C . LEU A 1 291 ? -1.627 -3.669 -9.494 1.00 82.00 291 LEU A C 1
ATOM 2293 O O . LEU A 1 291 ? -1.137 -2.631 -9.936 1.00 82.00 291 LEU A O 1
ATOM 2297 N N . PHE A 1 292 ? -0.977 -4.483 -8.664 1.00 84.88 292 PHE A N 1
ATOM 2298 C CA . PHE A 1 292 ? 0.407 -4.285 -8.259 1.00 84.88 292 PHE A CA 1
ATOM 2299 C C . PHE A 1 292 ? 1.343 -4.260 -9.476 1.00 84.88 292 PHE A C 1
ATOM 2301 O O . PHE A 1 292 ? 2.125 -3.327 -9.629 1.00 84.88 292 PHE A O 1
ATOM 2308 N N . LEU A 1 293 ? 1.233 -5.235 -10.383 1.00 83.06 293 LEU A N 1
ATOM 2309 C CA . LEU A 1 293 ? 2.079 -5.303 -11.579 1.00 83.06 293 LEU A CA 1
ATOM 2310 C C . LEU A 1 293 ? 1.834 -4.134 -12.529 1.00 83.06 293 LEU A C 1
ATOM 2312 O O . LEU A 1 293 ? 2.787 -3.548 -13.031 1.00 83.06 293 LEU A O 1
ATOM 2316 N N . GLY A 1 294 ? 0.573 -3.750 -12.734 1.00 83.06 294 GLY A N 1
ATOM 2317 C CA . GLY A 1 294 ? 0.230 -2.553 -13.496 1.00 83.06 294 GLY A CA 1
ATOM 2318 C C . GLY A 1 294 ? 0.851 -1.297 -12.885 1.00 83.06 294 GLY A C 1
ATOM 2319 O O . GLY A 1 294 ? 1.422 -0.483 -13.607 1.00 83.06 294 GLY A O 1
ATOM 2320 N N . SER A 1 295 ? 0.820 -1.167 -11.553 1.00 84.00 295 SER A N 1
ATOM 2321 C CA . SER A 1 295 ? 1.506 -0.084 -10.841 1.00 84.00 295 SER A CA 1
ATOM 2322 C C . SER A 1 295 ? 3.023 -0.146 -11.040 1.00 84.00 295 SER A C 1
ATOM 2324 O O . SER A 1 295 ? 3.633 0.866 -11.378 1.00 84.00 295 SER A O 1
ATOM 2326 N N . LEU A 1 296 ? 3.633 -1.326 -10.911 1.00 84.88 296 LEU A N 1
ATOM 2327 C CA . LEU A 1 296 ? 5.066 -1.540 -11.111 1.00 84.88 296 LEU A CA 1
ATOM 2328 C C . LEU A 1 296 ? 5.515 -1.120 -12.517 1.00 84.88 296 LEU A C 1
ATOM 2330 O O . LEU A 1 296 ? 6.457 -0.337 -12.639 1.00 84.88 296 LEU A O 1
ATOM 2334 N N . PHE A 1 297 ? 4.830 -1.594 -13.562 1.00 85.62 297 PHE A N 1
ATOM 2335 C CA . PHE A 1 297 ? 5.136 -1.231 -14.948 1.00 85.62 297 PHE A CA 1
ATOM 2336 C C . PHE A 1 297 ? 4.923 0.258 -15.202 1.00 85.62 297 PHE A C 1
ATOM 2338 O O . PHE A 1 297 ? 5.812 0.912 -15.736 1.00 85.62 297 PHE A O 1
ATOM 2345 N N . HIS A 1 298 ? 3.825 0.831 -14.703 1.00 85.81 298 HIS A N 1
ATOM 2346 C CA . HIS A 1 298 ? 3.590 2.269 -14.798 1.00 85.81 298 HIS A CA 1
ATOM 2347 C C . HIS A 1 298 ? 4.727 3.092 -14.167 1.00 85.81 298 HIS A C 1
ATOM 2349 O O . HIS A 1 298 ? 5.145 4.104 -14.726 1.00 85.81 298 HIS A O 1
ATOM 2355 N N . ARG A 1 299 ? 5.274 2.659 -13.022 1.00 86.00 299 ARG A N 1
ATOM 2356 C CA . ARG A 1 299 ? 6.424 3.327 -12.386 1.00 86.00 299 ARG A CA 1
ATOM 2357 C C . ARG A 1 299 ? 7.717 3.155 -13.179 1.00 86.00 299 ARG A C 1
ATOM 2359 O O . ARG A 1 299 ? 8.518 4.086 -13.205 1.00 86.00 299 ARG A O 1
ATOM 2366 N N . LEU A 1 300 ? 7.931 2.007 -13.819 1.00 86.94 300 LEU A N 1
ATOM 2367 C CA . LEU A 1 300 ? 9.078 1.792 -14.708 1.00 86.94 300 LEU A CA 1
ATOM 2368 C C . LEU A 1 300 ? 9.004 2.700 -15.944 1.00 86.94 300 LEU A C 1
ATOM 2370 O O . LEU A 1 300 ? 9.996 3.351 -16.277 1.00 86.94 300 LEU A O 1
ATOM 2374 N N . ASP A 1 301 ? 7.824 2.820 -16.552 1.00 86.75 301 ASP A N 1
ATOM 2375 C CA . ASP A 1 301 ? 7.572 3.751 -17.657 1.00 86.75 301 ASP A CA 1
ATOM 2376 C C . ASP A 1 301 ? 7.770 5.203 -17.217 1.00 86.75 301 ASP A C 1
ATOM 2378 O O . ASP A 1 301 ? 8.344 6.014 -17.945 1.00 86.75 301 ASP A O 1
ATOM 2382 N N . GLN A 1 302 ? 7.346 5.540 -15.996 1.00 86.50 302 GLN A N 1
ATOM 2383 C CA . GLN A 1 302 ? 7.551 6.868 -15.433 1.00 86.50 302 GLN A CA 1
ATOM 2384 C C . GLN A 1 302 ? 9.044 7.178 -15.255 1.00 86.50 302 GLN A C 1
ATOM 2386 O O . GLN A 1 302 ? 9.485 8.250 -15.659 1.00 86.50 302 GLN A O 1
ATOM 2391 N N . VAL A 1 303 ? 9.839 6.238 -14.725 1.00 85.56 303 VAL A N 1
ATOM 2392 C CA . VAL A 1 303 ? 11.303 6.393 -14.629 1.00 85.56 303 VAL A CA 1
ATOM 2393 C C . VAL A 1 303 ? 11.908 6.629 -16.009 1.00 85.56 303 VAL A C 1
ATOM 2395 O O . VAL A 1 303 ? 12.765 7.499 -16.158 1.00 85.56 303 VAL A O 1
ATOM 2398 N N . HIS A 1 304 ? 11.450 5.897 -17.026 1.00 84.19 304 HIS A N 1
ATOM 2399 C CA . HIS A 1 304 ? 11.902 6.086 -18.403 1.00 84.19 304 HIS A CA 1
ATOM 2400 C C . HIS A 1 304 ? 11.602 7.495 -18.914 1.00 84.19 304 HIS A C 1
ATOM 2402 O O . HIS A 1 304 ? 12.528 8.237 -19.249 1.00 84.19 304 HIS A O 1
ATOM 2408 N N . ALA A 1 305 ? 10.334 7.900 -18.875 1.00 86.06 305 ALA A N 1
ATOM 2409 C CA . ALA A 1 305 ? 9.893 9.198 -19.369 1.00 86.06 305 ALA A CA 1
ATOM 2410 C C . ALA A 1 305 ? 10.518 10.372 -18.595 1.00 86.06 305 ALA A C 1
ATOM 2412 O O . ALA A 1 305 ? 10.879 11.392 -19.184 1.00 86.06 305 ALA A O 1
ATOM 2413 N N . ASP A 1 306 ? 10.676 10.248 -17.277 1.00 84.94 306 ASP A N 1
ATOM 2414 C CA . ASP A 1 306 ? 11.305 11.281 -16.452 1.00 84.94 306 ASP A CA 1
ATOM 2415 C C . ASP A 1 306 ? 12.812 11.374 -16.736 1.00 84.94 306 ASP A C 1
ATOM 2417 O O . ASP A 1 306 ? 13.369 12.477 -16.746 1.00 84.94 306 ASP A O 1
ATOM 2421 N N . THR A 1 307 ? 13.469 10.254 -17.072 1.00 83.06 307 THR A N 1
ATOM 2422 C CA . THR A 1 307 ? 14.881 10.257 -17.496 1.00 83.06 307 THR A CA 1
ATOM 2423 C C . THR A 1 307 ? 15.034 11.069 -18.776 1.00 83.06 307 THR A C 1
ATOM 2425 O O . THR A 1 307 ? 15.913 11.923 -18.872 1.00 83.06 307 THR A O 1
ATOM 2428 N N . GLU A 1 308 ? 14.141 10.864 -19.746 1.00 81.69 308 GLU A N 1
ATOM 2429 C CA . GLU A 1 308 ? 14.151 11.638 -20.988 1.00 81.69 308 GLU A CA 1
ATOM 2430 C C . GLU A 1 308 ? 13.902 13.130 -20.745 1.00 81.69 308 GLU A C 1
ATOM 2432 O O . GLU A 1 308 ? 14.602 13.976 -21.301 1.00 81.69 308 GLU A O 1
ATOM 2437 N N . ARG A 1 309 ? 12.913 13.467 -19.907 1.00 84.06 309 ARG A N 1
ATOM 2438 C CA . ARG A 1 309 ? 12.538 14.863 -19.631 1.00 84.06 309 ARG A CA 1
ATOM 2439 C C . ARG A 1 309 ? 13.588 15.614 -18.827 1.00 84.06 309 ARG A C 1
ATOM 2441 O O . ARG A 1 309 ? 13.766 16.813 -19.034 1.00 84.06 309 ARG A O 1
ATOM 2448 N N . SER A 1 310 ? 14.248 14.941 -17.887 1.00 81.56 310 SER A N 1
ATOM 2449 C CA . SER A 1 310 ? 15.201 15.583 -16.979 1.00 81.56 310 SER A CA 1
ATOM 2450 C C . SER A 1 310 ? 16.472 16.037 -17.692 1.00 81.56 310 SER A C 1
ATOM 2452 O O . SER A 1 310 ? 17.101 16.995 -17.238 1.00 81.56 310 SER A O 1
ATOM 2454 N N . LEU A 1 311 ? 16.848 15.390 -18.807 1.00 77.06 311 LEU A N 1
ATOM 2455 C CA . LEU A 1 311 ? 18.086 15.667 -19.540 1.00 77.06 311 LEU A CA 1
ATOM 2456 C C . LEU A 1 311 ? 19.297 15.770 -18.592 1.00 77.06 311 LEU A C 1
ATOM 2458 O O . LEU A 1 311 ? 20.160 16.631 -18.777 1.00 77.06 311 LEU A O 1
ATOM 2462 N N . GLY A 1 312 ? 19.356 14.928 -17.552 1.00 72.62 312 GLY A N 1
ATOM 2463 C CA . GLY A 1 312 ? 20.478 14.878 -16.605 1.00 72.62 312 GLY A CA 1
ATOM 2464 C C . GLY A 1 312 ? 20.605 16.103 -15.704 1.00 72.62 312 GLY A C 1
ATOM 2465 O O . GLY A 1 312 ? 21.617 16.262 -15.029 1.00 72.62 312 GLY A O 1
ATOM 2466 N N . ARG A 1 313 ? 19.611 17.000 -15.703 1.00 73.75 313 ARG A N 1
ATOM 2467 C CA . ARG A 1 313 ? 19.655 18.260 -14.944 1.00 73.75 313 ARG A CA 1
ATOM 2468 C C . ARG A 1 313 ? 19.168 18.123 -13.509 1.00 73.75 313 ARG A C 1
ATOM 2470 O O . ARG A 1 313 ? 19.445 19.008 -12.703 1.00 73.75 313 ARG A O 1
ATOM 2477 N N . TYR A 1 314 ? 18.428 17.060 -13.211 1.00 76.75 314 TYR A N 1
ATOM 2478 C CA . TYR A 1 314 ? 17.802 16.839 -11.914 1.00 76.75 314 TYR A CA 1
ATOM 2479 C C . TYR A 1 314 ? 17.869 15.363 -11.543 1.00 76.75 314 TYR A C 1
ATOM 2481 O O . TYR A 1 314 ? 17.713 14.496 -12.406 1.00 76.75 314 TYR A O 1
ATOM 2489 N N . ASP A 1 315 ? 18.052 15.102 -10.253 1.00 77.12 315 ASP A N 1
ATOM 2490 C CA . ASP A 1 315 ? 17.872 13.768 -9.697 1.00 77.12 315 ASP A CA 1
ATOM 2491 C C . ASP A 1 315 ? 16.387 13.405 -9.732 1.00 77.12 315 ASP A C 1
ATOM 2493 O O . ASP A 1 315 ? 15.514 14.227 -9.435 1.00 77.12 315 ASP A O 1
ATOM 2497 N N . MET A 1 316 ? 16.099 12.161 -10.097 1.00 80.50 316 MET A N 1
ATOM 2498 C CA . MET A 1 316 ? 14.739 11.641 -10.130 1.00 80.50 316 MET A CA 1
ATOM 2499 C C . MET A 1 316 ? 14.452 10.867 -8.860 1.00 80.50 316 MET A C 1
ATOM 2501 O O . MET A 1 316 ? 15.324 10.176 -8.343 1.00 80.50 316 MET A O 1
ATOM 2505 N N . VAL A 1 317 ? 13.213 10.932 -8.389 1.00 79.62 317 VAL A N 1
ATOM 2506 C CA . VAL A 1 317 ? 12.757 10.120 -7.264 1.00 79.62 317 VAL A CA 1
ATOM 2507 C C . VAL A 1 317 ? 11.732 9.120 -7.771 1.00 79.62 317 VAL A C 1
ATOM 2509 O O . VAL A 1 317 ? 10.800 9.489 -8.482 1.00 79.62 317 VAL A O 1
ATOM 2512 N N . SER A 1 318 ? 11.906 7.851 -7.416 1.00 82.88 318 SER A N 1
ATOM 2513 C CA . SER A 1 318 ? 10.983 6.782 -7.783 1.00 82.88 318 SER A CA 1
ATOM 2514 C C . SER A 1 318 ? 10.653 5.913 -6.580 1.00 82.88 318 SER A C 1
ATOM 2516 O O . SER A 1 318 ? 11.518 5.589 -5.772 1.00 82.88 318 SER A O 1
ATOM 2518 N N . VAL A 1 319 ? 9.393 5.498 -6.496 1.00 79.06 319 VAL A N 1
ATOM 2519 C CA . VAL A 1 319 ? 8.882 4.542 -5.501 1.00 79.06 319 VAL A CA 1
ATOM 2520 C C . VAL A 1 319 ? 8.725 3.137 -6.096 1.00 79.06 319 VAL A C 1
ATOM 2522 O O . VAL A 1 319 ? 7.956 2.325 -5.590 1.00 79.06 319 VAL A O 1
ATOM 2525 N N . VAL A 1 320 ? 9.409 2.843 -7.211 1.00 83.69 320 VAL A N 1
ATOM 2526 C CA . VAL A 1 320 ? 9.359 1.516 -7.841 1.00 83.69 320 VAL A CA 1
ATOM 2527 C C . VAL A 1 320 ? 9.854 0.440 -6.867 1.00 83.69 320 VAL A C 1
ATOM 2529 O O . VAL A 1 320 ? 10.851 0.626 -6.165 1.00 83.69 320 VAL A O 1
ATOM 2532 N N . HIS A 1 321 ? 9.171 -0.707 -6.834 1.00 78.81 321 HIS A N 1
ATOM 2533 C CA . HIS A 1 321 ? 9.492 -1.821 -5.941 1.00 78.81 321 HIS A CA 1
ATOM 2534 C C . HIS A 1 321 ? 10.759 -2.566 -6.390 1.00 78.81 321 HIS A C 1
ATOM 2536 O O . HIS A 1 321 ? 10.713 -3.685 -6.901 1.00 78.81 321 HIS A O 1
ATOM 2542 N N . THR A 1 322 ? 11.922 -1.953 -6.179 1.00 77.31 322 THR A N 1
ATOM 2543 C CA . THR A 1 322 ? 13.233 -2.516 -6.541 1.00 77.31 322 THR A CA 1
ATOM 2544 C C . THR A 1 322 ? 13.506 -3.863 -5.871 1.00 77.31 322 THR A C 1
ATOM 2546 O O . THR A 1 322 ? 14.133 -4.727 -6.477 1.00 77.31 322 THR A O 1
ATOM 2549 N N . GLN A 1 323 ? 12.987 -4.0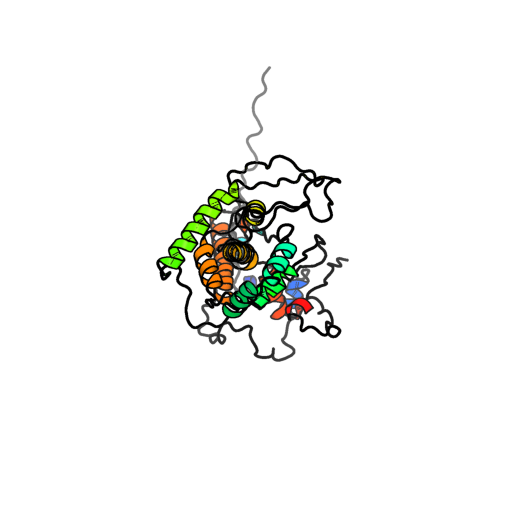83 -4.659 1.00 73.81 323 GLN A N 1
ATOM 2550 C CA . GLN A 1 323 ? 13.079 -5.367 -3.959 1.00 73.81 323 GLN A CA 1
ATOM 2551 C C . GLN A 1 323 ? 12.329 -6.482 -4.694 1.00 73.81 323 GLN A C 1
ATOM 2553 O O . GLN A 1 323 ? 12.873 -7.575 -4.843 1.00 73.81 323 GLN A O 1
ATOM 2558 N N . PHE A 1 324 ? 11.130 -6.193 -5.214 1.00 77.38 324 PHE A N 1
ATOM 2559 C CA . PHE A 1 324 ? 10.373 -7.147 -6.024 1.00 77.38 324 PHE A CA 1
ATOM 2560 C C . PHE A 1 324 ? 11.123 -7.491 -7.306 1.00 77.38 324 PHE A C 1
ATOM 2562 O O . PHE A 1 324 ? 11.260 -8.663 -7.636 1.00 77.38 324 PHE A O 1
ATOM 2569 N N . LEU A 1 325 ? 11.661 -6.483 -7.999 1.00 79.75 325 LEU A N 1
ATOM 2570 C CA . LEU A 1 325 ? 12.452 -6.694 -9.215 1.00 79.75 325 LEU A CA 1
ATOM 2571 C C . LEU A 1 325 ? 13.707 -7.527 -8.936 1.00 79.75 325 LEU A C 1
ATOM 2573 O O . LEU A 1 325 ? 14.045 -8.418 -9.707 1.00 79.75 325 LEU A O 1
ATOM 2577 N N . MET A 1 326 ? 14.379 -7.286 -7.811 1.00 76.38 326 MET A N 1
ATOM 2578 C CA . MET A 1 326 ? 15.554 -8.056 -7.408 1.00 76.38 326 MET A CA 1
ATOM 2579 C C . MET A 1 326 ? 15.209 -9.516 -7.106 1.00 76.38 326 MET A C 1
ATOM 2581 O O . MET A 1 326 ? 15.871 -10.425 -7.598 1.00 76.38 326 MET A O 1
ATOM 2585 N N . ALA A 1 327 ? 14.152 -9.739 -6.332 1.00 72.00 327 ALA A N 1
ATOM 2586 C CA . ALA A 1 327 ? 13.599 -11.056 -6.053 1.00 72.00 327 ALA A CA 1
ATOM 2587 C C . ALA A 1 327 ? 13.199 -11.801 -7.332 1.00 72.00 327 ALA A C 1
ATOM 2589 O O . ALA A 1 327 ? 13.553 -12.963 -7.510 1.00 72.00 327 ALA A O 1
ATOM 2590 N N . PHE A 1 328 ? 12.505 -11.113 -8.237 1.00 75.94 328 PHE A N 1
ATOM 2591 C CA . PHE A 1 328 ? 12.148 -11.629 -9.549 1.00 75.94 328 PHE A CA 1
ATOM 2592 C C . PHE A 1 328 ? 13.398 -12.066 -10.321 1.00 75.94 328 PHE A C 1
ATOM 2594 O O . PHE A 1 328 ? 13.442 -13.189 -10.819 1.00 75.94 328 PHE A O 1
ATOM 2601 N N . CYS A 1 329 ? 14.446 -11.237 -10.351 1.00 73.56 329 CYS A N 1
ATOM 2602 C CA . CYS A 1 329 ? 15.717 -11.594 -10.977 1.00 73.56 329 CYS A CA 1
ATOM 2603 C C . CYS A 1 329 ? 16.368 -12.825 -10.328 1.00 73.56 329 CYS A C 1
ATOM 2605 O O . CYS A 1 329 ? 16.857 -13.690 -11.042 1.00 73.56 329 CYS A O 1
ATOM 2607 N N . PHE A 1 330 ? 16.371 -12.943 -9.000 1.00 72.56 330 PHE A N 1
ATOM 2608 C CA . PHE A 1 330 ? 16.959 -14.104 -8.319 1.00 72.56 330 PHE A CA 1
ATOM 2609 C C . PHE A 1 330 ? 16.201 -15.406 -8.589 1.00 72.56 330 PHE A C 1
ATOM 2611 O O . PHE A 1 330 ? 16.817 -16.462 -8.707 1.00 72.56 330 PHE A O 1
ATOM 2618 N N . GLU A 1 331 ? 14.878 -15.340 -8.726 1.00 68.69 331 GLU A N 1
ATOM 2619 C CA . GLU A 1 331 ? 14.060 -16.504 -9.069 1.00 68.69 331 GLU A CA 1
ATOM 2620 C C . GLU A 1 331 ? 14.291 -16.982 -10.513 1.00 68.69 331 GLU A C 1
ATOM 2622 O O . GLU A 1 331 ? 14.374 -18.188 -10.737 1.00 68.69 331 GLU A O 1
ATOM 2627 N N . HIS A 1 332 ? 14.437 -16.064 -11.475 1.00 69.06 332 HIS A N 1
ATOM 2628 C CA . HIS A 1 332 ? 14.579 -16.404 -12.902 1.00 69.06 332 HIS A CA 1
ATOM 2629 C C . HIS A 1 332 ? 16.030 -16.617 -13.339 1.00 69.06 332 HIS A C 1
ATOM 2631 O O . HIS A 1 332 ? 16.289 -17.306 -14.324 1.00 69.06 332 HIS A O 1
ATOM 2637 N N . PHE A 1 333 ? 16.987 -16.074 -12.586 1.00 70.88 333 PHE A N 1
ATOM 2638 C CA . PHE A 1 333 ? 18.413 -16.223 -12.845 1.00 70.88 333 PHE A CA 1
ATOM 2639 C C . PHE A 1 333 ? 19.125 -16.762 -11.592 1.00 70.88 333 PHE A C 1
ATOM 2641 O O . PHE A 1 333 ? 19.832 -16.012 -10.915 1.00 70.88 333 PHE A O 1
ATOM 2648 N N . PRO A 1 334 ? 18.980 -18.063 -11.264 1.00 65.38 334 PRO A N 1
ATOM 2649 C CA . PRO A 1 334 ? 19.579 -18.668 -10.073 1.00 65.38 334 PRO A CA 1
ATOM 2650 C C . PRO A 1 334 ? 21.090 -18.450 -9.924 1.00 65.38 334 PRO A C 1
ATOM 2652 O O . PRO A 1 334 ? 21.581 -18.363 -8.804 1.00 65.38 334 PRO A O 1
ATOM 2655 N N . SER A 1 335 ? 21.840 -18.310 -11.025 1.00 66.25 335 SER A N 1
ATOM 2656 C CA . SER A 1 335 ? 23.275 -17.987 -10.963 1.00 66.25 335 SER A CA 1
ATOM 2657 C C . SER A 1 335 ? 23.563 -16.601 -10.377 1.00 66.25 335 SER A C 1
ATOM 2659 O O . SER A 1 335 ? 24.656 -16.366 -9.861 1.00 66.25 335 SER A O 1
ATOM 2661 N N . LEU A 1 336 ? 22.604 -15.678 -10.472 1.00 67.06 336 LEU A N 1
ATOM 2662 C CA . LEU A 1 336 ? 22.667 -14.328 -9.914 1.00 67.06 336 LEU A CA 1
ATOM 2663 C C . LEU A 1 336 ? 22.224 -14.285 -8.460 1.00 67.06 336 LEU A C 1
ATOM 2665 O O . LEU A 1 336 ? 22.536 -13.323 -7.754 1.00 67.06 336 LEU A O 1
ATOM 2669 N N . ALA A 1 337 ? 21.492 -15.305 -8.028 1.00 64.94 337 ALA A N 1
ATOM 2670 C CA . ALA A 1 337 ? 20.946 -15.366 -6.699 1.00 64.94 337 ALA A CA 1
ATOM 2671 C C . ALA A 1 337 ? 22.040 -15.693 -5.662 1.00 64.94 337 ALA A C 1
ATOM 2673 O O . ALA A 1 337 ? 23.011 -16.402 -5.953 1.00 64.94 337 ALA A O 1
ATOM 2674 N N . PRO A 1 338 ? 21.923 -15.159 -4.438 1.00 68.56 338 PRO A N 1
ATOM 2675 C CA . PRO A 1 338 ? 22.773 -15.567 -3.324 1.00 68.56 338 PRO A CA 1
ATOM 2676 C C . PRO A 1 338 ? 22.545 -17.047 -2.994 1.00 68.56 338 PRO A C 1
ATOM 2678 O O . PRO A 1 338 ? 21.497 -17.589 -3.321 1.00 68.56 338 PRO A O 1
ATOM 2681 N N . SER A 1 339 ? 23.488 -17.713 -2.320 1.00 66.31 339 SER A N 1
ATOM 2682 C CA . SER A 1 339 ? 23.265 -19.102 -1.896 1.00 66.31 339 SER A CA 1
ATOM 2683 C C . SER A 1 339 ? 21.990 -19.190 -1.047 1.00 66.31 339 SER A C 1
ATOM 2685 O O . SER A 1 339 ? 21.881 -18.447 -0.066 1.00 66.31 339 SER A O 1
ATOM 2687 N N . PRO A 1 340 ? 21.025 -20.054 -1.408 1.00 63.69 340 PRO A N 1
ATOM 2688 C CA . PRO A 1 340 ? 19.769 -20.136 -0.686 1.00 63.69 340 PRO A CA 1
ATOM 2689 C C . PRO A 1 340 ? 20.026 -20.630 0.737 1.00 63.69 340 PRO A C 1
ATOM 2691 O O . PRO A 1 340 ? 20.797 -21.568 0.952 1.00 63.69 340 PRO A O 1
ATOM 2694 N N . VAL A 1 341 ? 19.375 -20.005 1.713 1.00 63.06 341 VAL A N 1
ATOM 2695 C CA . VAL A 1 341 ? 19.379 -20.498 3.089 1.00 63.06 341 VAL A CA 1
ATOM 2696 C C . VAL A 1 341 ? 18.577 -21.793 3.137 1.00 63.06 341 VAL A C 1
ATOM 2698 O O . VAL A 1 341 ? 17.462 -21.859 2.614 1.00 63.06 341 VAL A O 1
ATOM 2701 N N . ASP A 1 342 ? 19.141 -22.823 3.767 1.00 58.75 342 ASP A N 1
ATOM 2702 C CA . ASP A 1 342 ? 18.413 -24.057 4.035 1.00 58.75 342 ASP A CA 1
ATOM 2703 C C . ASP A 1 342 ? 17.338 -23.781 5.095 1.00 58.75 342 ASP A C 1
ATOM 2705 O O . ASP A 1 342 ? 17.620 -23.575 6.277 1.00 58.75 342 ASP A O 1
ATOM 2709 N N . LEU A 1 343 ? 16.088 -23.701 4.639 1.00 55.94 343 LEU A N 1
ATOM 2710 C CA . LEU A 1 343 ? 14.921 -23.387 5.462 1.00 55.94 343 LEU A CA 1
ATOM 2711 C C . LEU A 1 343 ? 14.183 -24.646 5.947 1.00 55.94 343 LEU A C 1
ATOM 2713 O O . LEU A 1 343 ? 13.075 -24.528 6.467 1.00 55.94 343 LEU A O 1
ATOM 2717 N N . SER A 1 344 ? 14.782 -25.834 5.811 1.00 50.88 344 SER A N 1
ATOM 2718 C CA . SER A 1 344 ? 14.173 -27.132 6.152 1.00 50.88 344 SER A CA 1
ATOM 2719 C C . SER A 1 344 ? 13.796 -27.326 7.632 1.00 50.88 344 SER A C 1
ATOM 2721 O O . SER A 1 344 ? 13.122 -28.298 7.963 1.00 50.88 344 SER A O 1
ATOM 2723 N N . TRP A 1 345 ? 14.166 -26.402 8.527 1.00 42.72 345 TRP A N 1
ATOM 2724 C CA . TRP A 1 345 ? 14.042 -26.562 9.982 1.00 42.72 345 TRP A CA 1
ATOM 2725 C C . TRP A 1 345 ? 12.809 -25.911 10.640 1.00 42.72 345 TRP A C 1
ATOM 2727 O O . TRP A 1 345 ? 12.746 -25.878 11.867 1.00 42.72 345 TRP A O 1
ATOM 2737 N N . SER A 1 346 ? 11.829 -25.379 9.894 1.00 45.34 346 SER A N 1
ATOM 2738 C CA . SER A 1 346 ? 10.612 -24.800 10.504 1.00 45.34 346 SER A CA 1
ATOM 2739 C C . SER A 1 346 ? 9.317 -25.489 10.076 1.00 45.34 346 SER A C 1
ATOM 2741 O O . SER A 1 346 ? 9.088 -25.665 8.886 1.00 45.34 346 SER A O 1
ATOM 2743 N N . GLU A 1 347 ? 8.446 -25.785 11.048 1.00 41.38 347 GLU A N 1
ATOM 2744 C CA . GLU A 1 347 ? 7.119 -26.401 10.854 1.00 41.38 347 GLU A CA 1
ATOM 2745 C C . GLU A 1 347 ? 6.127 -25.518 10.061 1.00 41.38 347 GLU A C 1
ATOM 2747 O O . GLU A 1 347 ? 5.142 -26.026 9.529 1.00 41.38 347 GLU A O 1
ATOM 2752 N N . GLU A 1 348 ? 6.383 -24.208 9.926 1.00 50.06 348 GLU A N 1
ATOM 2753 C CA . GLU A 1 348 ? 5.560 -23.306 9.107 1.00 50.06 348 GLU A CA 1
ATOM 2754 C C . GLU A 1 348 ? 6.048 -23.235 7.643 1.00 50.06 348 GLU A C 1
ATOM 2756 O O . GLU A 1 348 ? 7.239 -22.992 7.404 1.00 50.06 348 GLU A O 1
ATOM 2761 N N . PRO A 1 349 ? 5.149 -23.348 6.640 1.00 50.00 349 PRO A N 1
ATOM 2762 C CA . PRO A 1 349 ? 5.499 -23.179 5.234 1.00 50.00 349 PRO A CA 1
ATOM 2763 C C . PRO A 1 349 ? 5.943 -21.737 4.956 1.00 50.00 349 PRO A C 1
ATOM 2765 O O . PRO A 1 349 ? 5.132 -20.808 4.886 1.00 50.00 349 PRO A O 1
ATOM 2768 N N . ARG A 1 350 ? 7.253 -21.543 4.770 1.00 57.84 350 ARG A N 1
ATOM 2769 C CA . ARG A 1 350 ? 7.822 -20.231 4.449 1.00 57.84 350 ARG A CA 1
ATOM 2770 C C . ARG A 1 350 ? 7.638 -19.885 2.965 1.00 57.84 350 ARG A C 1
ATOM 2772 O O . ARG A 1 350 ? 7.802 -20.744 2.100 1.00 57.84 350 ARG A O 1
ATOM 2779 N N . PRO A 1 351 ? 7.322 -18.622 2.637 1.00 56.31 351 PRO A N 1
ATOM 2780 C CA . PRO A 1 351 ? 7.350 -18.105 1.272 1.00 56.31 351 PRO A CA 1
ATOM 2781 C C . PRO A 1 351 ? 8.676 -18.406 0.563 1.00 56.31 351 PRO A C 1
ATOM 2783 O O . PRO A 1 351 ? 9.742 -18.141 1.114 1.00 56.31 351 PRO A O 1
ATOM 2786 N N . ARG A 1 352 ? 8.607 -18.907 -0.681 1.00 61.72 352 ARG A N 1
ATOM 2787 C CA . ARG A 1 352 ? 9.770 -19.308 -1.502 1.00 61.72 352 ARG A CA 1
ATOM 2788 C C . ARG A 1 352 ? 10.862 -18.242 -1.532 1.00 61.72 352 ARG A C 1
ATOM 2790 O O . ARG A 1 352 ? 12.034 -18.567 -1.391 1.00 61.72 352 ARG A O 1
ATOM 2797 N N . ILE A 1 353 ? 10.467 -16.974 -1.630 1.00 58.94 353 ILE A N 1
ATOM 2798 C CA . ILE A 1 353 ? 11.393 -15.844 -1.715 1.00 58.94 353 ILE A CA 1
ATOM 2799 C C . ILE A 1 353 ? 12.233 -15.636 -0.445 1.00 58.94 353 ILE A C 1
ATOM 2801 O O . ILE A 1 353 ? 13.328 -15.084 -0.513 1.00 58.94 353 ILE A O 1
ATOM 2805 N N . MET A 1 354 ? 11.790 -16.146 0.711 1.00 58.19 354 MET A N 1
ATOM 2806 C CA . MET A 1 354 ? 12.577 -16.095 1.945 1.00 58.19 354 MET A CA 1
ATOM 2807 C C . MET A 1 354 ? 13.847 -16.950 1.875 1.00 58.19 354 MET A C 1
ATOM 2809 O O . MET A 1 354 ? 14.733 -16.748 2.702 1.00 58.19 354 MET A O 1
ATOM 2813 N N . ARG A 1 355 ? 14.001 -17.854 0.895 1.00 64.38 355 ARG A N 1
ATOM 2814 C CA . ARG A 1 355 ? 15.268 -18.581 0.682 1.00 64.38 355 ARG A CA 1
ATOM 2815 C C . ARG A 1 355 ? 16.444 -17.648 0.397 1.00 64.38 355 ARG A C 1
ATOM 2817 O O . ARG A 1 355 ? 17.583 -18.015 0.650 1.00 64.38 355 ARG A O 1
ATOM 2824 N N . TRP A 1 356 ? 16.160 -16.435 -0.075 1.00 60.41 356 TRP A N 1
ATOM 2825 C CA . TRP A 1 356 ? 17.155 -15.391 -0.312 1.00 60.41 356 TRP A CA 1
ATOM 2826 C C . TRP A 1 356 ? 17.361 -14.462 0.900 1.00 60.41 356 TRP A C 1
ATOM 2828 O O . TRP A 1 356 ? 18.203 -13.571 0.844 1.00 60.41 356 TRP A O 1
ATOM 2838 N N . SER A 1 357 ? 16.613 -14.642 1.999 1.00 54.62 357 SER A N 1
ATOM 2839 C CA . SER A 1 357 ? 16.768 -13.842 3.226 1.00 54.62 357 SER A CA 1
ATOM 2840 C C . SER A 1 357 ? 17.999 -14.286 4.030 1.00 54.62 357 SER A C 1
ATOM 2842 O O . SER A 1 357 ? 18.250 -15.479 4.141 1.00 54.62 357 SER A O 1
ATOM 2844 N N . GLY A 1 358 ? 18.771 -13.347 4.598 1.00 48.81 358 GLY A N 1
ATOM 2845 C CA . GLY A 1 358 ? 19.960 -13.659 5.417 1.00 48.81 358 GLY A CA 1
ATOM 2846 C C . GLY A 1 358 ? 21.322 -13.349 4.783 1.00 48.81 358 GLY A C 1
ATOM 2847 O O . GLY A 1 358 ? 22.355 -13.759 5.312 1.00 48.81 358 GLY A O 1
ATOM 2848 N N . VAL A 1 359 ? 21.358 -12.634 3.659 1.00 42.50 359 VAL A N 1
ATOM 2849 C CA . VAL A 1 359 ? 22.607 -12.337 2.946 1.00 42.50 359 VAL A CA 1
ATOM 2850 C C . VAL A 1 359 ? 23.273 -11.105 3.539 1.00 42.50 359 VAL A C 1
ATOM 2852 O O . VAL A 1 359 ? 23.050 -9.986 3.078 1.00 42.50 359 VAL A O 1
ATOM 2855 N N . SER A 1 360 ? 24.162 -11.316 4.514 1.00 35.53 360 SER A N 1
ATOM 2856 C CA . SER A 1 360 ? 25.177 -10.310 4.810 1.00 35.53 360 SER A CA 1
ATOM 2857 C C . SER A 1 360 ? 25.971 -10.059 3.535 1.00 35.53 360 SER A C 1
ATOM 2859 O O . SER A 1 360 ? 26.538 -10.995 2.968 1.00 35.53 360 SER A O 1
ATOM 2861 N N . SER A 1 361 ? 26.049 -8.802 3.099 1.00 33.31 361 SER A N 1
ATOM 2862 C CA . SER A 1 361 ? 27.073 -8.369 2.153 1.00 33.31 361 SER A CA 1
ATOM 2863 C C . SER A 1 361 ? 28.441 -8.554 2.815 1.00 33.31 361 SER A C 1
ATOM 2865 O O . SER A 1 361 ? 29.029 -7.597 3.315 1.00 33.31 361 SER A O 1
ATOM 2867 N N . THR A 1 362 ? 28.971 -9.776 2.833 1.00 27.23 362 THR A N 1
ATOM 2868 C CA . THR A 1 362 ? 30.406 -9.989 2.983 1.00 27.23 362 THR A CA 1
ATOM 2869 C C . THR A 1 362 ? 31.037 -9.475 1.699 1.00 27.23 362 THR A C 1
ATOM 2871 O O . THR A 1 362 ? 31.173 -10.203 0.715 1.00 27.23 362 THR A O 1
ATOM 2874 N N . LYS A 1 363 ? 31.362 -8.182 1.678 1.00 26.44 363 LYS A N 1
ATOM 2875 C CA . LYS A 1 363 ? 32.442 -7.725 0.813 1.00 26.44 363 LYS A CA 1
ATOM 2876 C C . LYS A 1 363 ? 33.746 -8.309 1.377 1.00 26.44 363 LYS A C 1
ATOM 2878 O O . LYS A 1 363 ? 33.894 -8.285 2.601 1.00 26.44 363 LYS A O 1
ATOM 2883 N N . PRO A 1 364 ? 34.659 -8.832 0.546 1.00 30.81 364 PRO A N 1
ATOM 2884 C CA . PRO A 1 364 ? 36.072 -8.792 0.895 1.00 30.81 364 PRO A CA 1
ATOM 2885 C C . PRO A 1 364 ? 36.560 -7.342 1.019 1.00 30.81 364 PRO A C 1
ATOM 2887 O O . PRO A 1 364 ? 36.011 -6.463 0.306 1.00 30.81 364 PRO A O 1
#

pLDDT: mean 71.3, std 21.06, range [26.44, 97.38]

Secondary structure (DSSP, 8-state):
---------S---------PPPPHHHHTT-TTSS-TT-HHHHHHHT---SS---S---SS-S---TTTS----GGG-HHHHHHHTSS----EEE----SPPTTHHHHHHHHHT-HHHHHHHHHTT-HHHHHHHHS----S-TTS--THHHHHHHTS----SS---GGG--HHHHHHHHHHHHHHHHHTT---SB-TTS-B-PPP--SS--HHHHHHHHSEE-PPTT-PPPTTS-S-EE-TTTTSTTHHHHHHHHHIIIIIS--SSTTS--GGGHHHHHHHHTT----HHHHHHHHHHHHHHHHHHHHHHHTTSS-EEE---HHHHHHHHHHH-TTTSPPPP--TT-SS---GGGGGTT------

Foldseek 3Di:
DDDDDDPPDDDPPPPPDPPDDDPPVVLVCPCVVDHVPDQQVVLLVPDDPPDDPPPPPLDPDDPDPPVPPPDDDCCLPLVVCCVSVVFPDFAEAAPQPLDDPPCLLVLLVVQVVDPLSCVLCVLQQNNVLSVLVSVSPPDPDPFWLRLSLLVSLSSQFADDDDADDLVPDDPVLVVQLVVVVVLQQVLQQQAALQDLQGEGDDGDRGRHHFALSLCCQLAKRAYGPPHQYPPPDDGIGHHVNHVHPCNQLSSQQSCCCNRQQPDPPNRHGDSVCSSVSSCSSVSHHDRSNVVSVVNLVVQVVVVSVVSRVCSNVDHHYGNHPVSNVVLVCCSVSVSSADQFDPPVPDPDDDDPSCSRTDGGPPDD

Solvent-accessible surface area (backbone atoms only — not comparable to full-atom values): 21700 Å² total; per-residue (Å²): 132,90,86,80,90,90,89,86,86,89,82,90,77,79,84,80,71,82,77,74,82,72,59,77,75,56,62,79,58,43,70,82,67,47,32,101,80,35,71,57,48,56,29,54,74,66,56,66,86,90,57,84,71,74,90,70,67,87,76,75,71,80,81,63,56,84,89,73,49,84,74,79,53,72,82,72,39,66,64,55,26,38,74,72,62,79,36,54,73,54,58,72,45,67,64,60,72,70,56,74,61,88,61,49,44,61,50,45,52,61,46,62,71,35,65,67,51,44,51,25,26,51,56,20,58,44,42,66,30,51,58,45,57,41,71,50,72,53,65,94,48,97,41,44,69,72,55,45,67,38,51,24,50,75,50,36,42,65,76,69,97,62,84,88,58,78,84,74,56,50,80,67,53,48,52,52,36,53,49,51,55,53,45,47,67,55,16,9,54,35,39,62,38,44,48,98,77,16,44,83,50,83,50,51,77,44,92,58,46,29,49,68,14,44,46,22,26,33,42,49,41,63,43,51,90,97,46,72,40,56,91,94,54,75,70,64,44,78,15,87,34,39,92,38,98,53,22,66,32,51,50,38,25,44,50,40,18,67,72,47,49,61,53,86,73,79,57,30,64,38,74,84,43,36,54,56,19,49,40,35,63,75,26,42,71,60,38,48,28,55,54,28,49,52,45,44,51,52,43,51,52,45,54,52,55,49,46,66,72,39,57,42,74,49,77,41,78,39,67,47,61,58,62,42,55,50,51,51,46,31,71,77,35,60,66,62,32,70,83,64,48,86,69,88,86,54,98,65,91,70,62,77,71,56,30,60,45,75,52,58,78,77,70,133

Organism: NCBI:txid479676

Mean predicted aligned error: 13.72 Å